Protein AF-A0A533TAU1-F1 (afdb_monomer)

Mean predicted aligned error: 13.3 Å

Solvent-accessible surface area (backbone atoms only — not comparable to full-atom values): 16001 Å² total; per-residue (Å²): 136,84,88,84,87,74,88,68,103,63,82,82,80,88,86,55,66,71,46,47,74,69,68,45,62,44,38,68,60,44,51,51,53,47,52,54,51,52,62,77,38,60,93,60,60,69,44,98,90,39,66,84,49,45,50,65,57,45,43,49,46,14,55,52,54,28,94,72,22,36,62,47,83,25,71,93,73,71,51,75,86,76,77,93,64,99,49,52,74,34,59,72,74,83,83,86,86,85,75,87,81,69,90,50,51,69,61,53,48,52,49,52,50,51,52,44,55,74,72,64,62,93,70,57,63,44,70,44,56,78,78,43,85,79,74,93,67,82,81,86,79,80,85,72,50,54,49,84,61,94,68,90,66,101,65,98,68,86,68,44,82,60,50,54,92,58,95,80,54,70,73,62,53,49,52,54,52,45,49,79,76,35,68,68,79,91,86,84,79,67,88,87,72,47,62,59,58,49,50,33,24,53,51,43,32,37,49,75,69,73,45,87,83,88,87,87,74,98,50,70,70,63,52,54,57,36,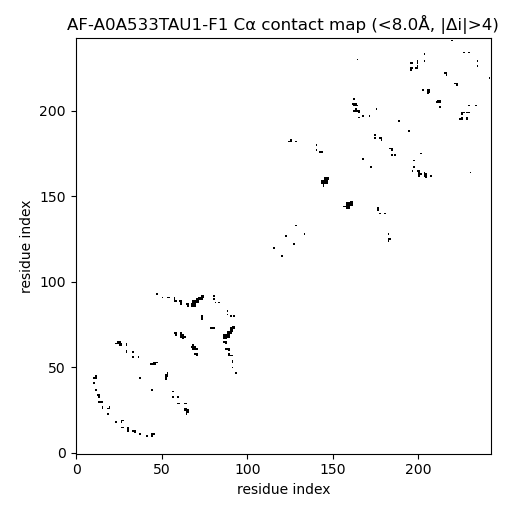57,71,64,40,56,73,83,56,50,77,78,57,83,84,86,83,128

Structure (mmCIF, N/CA/C/O backbone):
data_AF-A0A533TAU1-F1
#
_entry.id   AF-A0A533TAU1-F1
#
loop_
_atom_site.group_PDB
_atom_site.id
_atom_site.type_symbol
_atom_site.label_atom_id
_atom_site.label_alt_id
_atom_site.label_comp_id
_atom_site.label_asym_id
_atom_site.label_entity_id
_atom_site.label_seq_id
_atom_site.pdbx_PDB_ins_code
_atom_site.Cartn_x
_atom_site.Cartn_y
_atom_site.Cartn_z
_atom_site.occupancy
_atom_site.B_iso_or_equiv
_atom_site.auth_seq_id
_atom_site.auth_comp_id
_atom_site.auth_asym_id
_atom_site.auth_atom_id
_atom_site.pdbx_PDB_model_num
ATOM 1 N N . MET A 1 1 ? 3.635 21.457 -34.828 1.00 53.53 1 MET A N 1
ATOM 2 C CA . MET A 1 1 ? 4.006 21.441 -33.398 1.00 53.53 1 MET A CA 1
ATOM 3 C C . MET A 1 1 ? 4.779 20.151 -33.170 1.00 53.53 1 MET A C 1
ATOM 5 O O . MET A 1 1 ? 4.193 19.094 -33.343 1.00 53.53 1 MET A O 1
ATOM 9 N N . ALA A 1 2 ? 6.094 20.222 -32.954 1.00 71.75 2 ALA A N 1
ATOM 10 C CA . ALA A 1 2 ? 6.919 19.035 -32.727 1.00 71.75 2 ALA A CA 1
ATOM 11 C C . ALA A 1 2 ? 6.897 18.688 -31.231 1.00 71.75 2 ALA A C 1
ATOM 13 O O . ALA A 1 2 ? 7.053 19.578 -30.397 1.00 71.75 2 ALA A O 1
ATOM 14 N N . LEU A 1 3 ? 6.653 17.421 -30.902 1.00 72.69 3 LEU A N 1
ATOM 15 C CA . LEU A 1 3 ? 6.833 16.891 -29.552 1.00 72.69 3 LEU A CA 1
ATOM 16 C C . LEU A 1 3 ? 8.326 16.614 -29.353 1.00 72.69 3 LEU A C 1
ATOM 18 O O . LEU A 1 3 ? 8.893 15.806 -30.081 1.00 72.69 3 LEU A O 1
ATOM 22 N N . ASP A 1 4 ? 8.948 17.295 -28.391 1.00 77.31 4 ASP A N 1
ATOM 23 C CA . ASP A 1 4 ? 10.323 17.023 -27.963 1.00 77.31 4 ASP A CA 1
ATOM 24 C C . ASP A 1 4 ? 10.276 16.121 -26.720 1.00 77.31 4 ASP A C 1
ATOM 26 O O . ASP A 1 4 ? 9.578 16.423 -25.745 1.00 77.31 4 ASP A O 1
ATOM 30 N N . VAL A 1 5 ? 10.975 14.987 -26.771 1.00 75.44 5 VAL A N 1
ATOM 31 C CA . VAL A 1 5 ? 11.040 14.001 -25.687 1.00 75.44 5 VAL A CA 1
ATOM 32 C C . VAL A 1 5 ? 12.447 14.037 -25.120 1.00 75.44 5 VAL A C 1
ATOM 34 O O . VAL A 1 5 ? 13.410 13.719 -25.812 1.00 75.44 5 VAL A O 1
ATOM 37 N N . ARG A 1 6 ? 12.566 14.396 -23.840 1.00 73.06 6 ARG A N 1
ATOM 38 C CA . ARG A 1 6 ? 13.850 14.437 -23.136 1.00 73.06 6 ARG A CA 1
ATOM 39 C C . ARG A 1 6 ? 13.818 13.528 -21.911 1.00 73.06 6 ARG A C 1
ATOM 41 O O . ARG A 1 6 ? 12.834 13.576 -21.164 1.00 73.06 6 ARG A O 1
ATOM 48 N N . PRO A 1 7 ? 14.871 12.728 -21.673 1.00 70.25 7 PRO A N 1
ATOM 49 C CA . PRO A 1 7 ? 15.011 11.986 -20.430 1.00 70.25 7 PRO A CA 1
ATOM 50 C C . PRO A 1 7 ? 14.958 12.940 -19.235 1.00 70.25 7 PRO A C 1
ATOM 52 O O . PRO A 1 7 ? 15.501 14.046 -19.276 1.00 70.25 7 PRO A O 1
ATOM 55 N N . ARG A 1 8 ? 14.304 12.516 -18.153 1.00 72.81 8 ARG A N 1
ATOM 56 C CA . ARG A 1 8 ? 14.445 13.196 -16.860 1.00 72.81 8 ARG A CA 1
ATOM 57 C C . ARG A 1 8 ? 15.761 12.759 -16.219 1.00 72.81 8 ARG A C 1
ATOM 59 O O . ARG A 1 8 ? 16.205 11.643 -16.459 1.00 72.81 8 ARG A O 1
ATOM 66 N N . SER A 1 9 ? 16.340 13.606 -15.368 1.00 74.00 9 SER A N 1
ATOM 67 C CA . SER A 1 9 ? 17.495 13.269 -14.520 1.00 74.00 9 SER A CA 1
ATOM 68 C C . SER A 1 9 ? 17.082 12.318 -13.390 1.00 74.00 9 SER A C 1
ATOM 70 O O . SER A 1 9 ? 17.068 12.683 -12.219 1.00 74.00 9 SER A O 1
ATOM 72 N N . THR A 1 10 ? 16.634 11.124 -13.759 1.00 81.25 10 THR A N 1
ATOM 73 C CA . THR A 1 10 ? 16.224 10.047 -12.858 1.00 81.25 10 THR A CA 1
ATOM 74 C C . THR A 1 10 ? 16.926 8.773 -13.281 1.00 81.25 10 THR A C 1
ATOM 76 O O . THR A 1 10 ? 17.018 8.517 -14.481 1.00 81.25 10 THR A O 1
ATOM 79 N N . ASP A 1 11 ? 17.346 7.964 -12.314 1.00 83.31 11 ASP A N 1
ATOM 80 C CA . ASP A 1 11 ? 18.025 6.701 -12.596 1.00 83.31 11 ASP A CA 1
ATOM 81 C C . ASP A 1 11 ? 17.149 5.749 -13.417 1.00 83.31 11 ASP A C 1
ATOM 83 O O . ASP A 1 11 ? 15.918 5.724 -13.282 1.00 83.31 11 ASP A O 1
ATOM 87 N N . THR A 1 12 ? 17.804 4.944 -14.254 1.00 88.44 12 THR A N 1
ATOM 88 C CA . THR A 1 12 ? 17.144 3.866 -14.997 1.00 88.44 12 THR A CA 1
ATOM 89 C C . THR A 1 12 ? 16.587 2.847 -14.009 1.00 88.44 12 THR A C 1
ATOM 91 O O . THR A 1 12 ? 17.278 2.422 -13.084 1.00 88.44 12 THR A O 1
ATOM 94 N N . ARG A 1 13 ? 15.334 2.434 -14.212 1.00 89.25 13 ARG A N 1
ATOM 95 C CA . ARG A 1 13 ? 14.671 1.413 -13.397 1.00 89.25 13 ARG A CA 1
ATOM 96 C C . ARG A 1 13 ? 14.257 0.239 -14.265 1.00 89.25 13 ARG A C 1
ATOM 98 O O . ARG A 1 13 ? 13.916 0.417 -15.430 1.00 89.25 13 ARG A O 1
ATOM 105 N N . VAL A 1 14 ? 14.267 -0.940 -13.660 1.00 91.44 14 VAL A N 1
ATOM 106 C CA . VAL A 1 14 ? 13.715 -2.169 -14.224 1.00 91.44 14 VAL A CA 1
ATOM 107 C C . VAL A 1 14 ? 12.436 -2.508 -13.464 1.00 91.44 14 VAL A C 1
ATOM 109 O O . VAL A 1 14 ? 12.413 -2.419 -12.238 1.00 91.44 14 VAL A O 1
ATOM 112 N N . GLU A 1 15 ? 11.384 -2.864 -14.197 1.00 90.94 15 GLU A N 1
ATOM 113 C CA . GLU A 1 15 ? 10.065 -3.210 -13.662 1.00 90.94 15 GLU A CA 1
ATOM 114 C C . GLU A 1 15 ? 9.714 -4.625 -14.137 1.00 90.94 15 GLU A C 1
ATOM 116 O O . GLU A 1 15 ? 9.501 -4.842 -15.331 1.00 90.94 15 GLU A O 1
ATOM 121 N N . MET A 1 16 ? 9.693 -5.594 -13.215 1.00 90.38 16 MET A N 1
ATOM 122 C CA . MET A 1 16 ? 9.439 -7.018 -13.509 1.00 90.38 16 MET A CA 1
ATOM 123 C C . MET A 1 16 ? 8.225 -7.577 -12.749 1.00 90.38 16 MET A C 1
ATOM 125 O O . MET A 1 16 ? 7.906 -8.758 -12.888 1.00 90.38 16 MET A O 1
ATOM 129 N N . ASP A 1 17 ? 7.507 -6.729 -12.004 1.00 86.69 17 ASP A N 1
ATOM 130 C CA . ASP A 1 17 ? 6.380 -7.098 -11.136 1.00 86.69 17 ASP A CA 1
ATOM 131 C C . ASP A 1 17 ? 5.323 -7.954 -11.843 1.00 86.69 17 ASP A C 1
ATOM 133 O O . ASP A 1 17 ? 4.801 -8.906 -11.267 1.00 86.69 17 ASP A O 1
ATOM 137 N N . ALA A 1 18 ? 5.026 -7.655 -13.112 1.00 86.50 18 ALA A N 1
ATOM 138 C CA . ALA A 1 18 ? 4.064 -8.424 -13.897 1.00 86.50 18 ALA A CA 1
ATOM 139 C C . ALA A 1 18 ? 4.516 -9.879 -14.105 1.00 86.50 18 ALA A C 1
ATOM 141 O O . ALA A 1 18 ? 3.712 -10.801 -13.982 1.00 86.50 18 ALA A O 1
ATOM 142 N N . PHE A 1 19 ? 5.806 -10.101 -14.368 1.00 87.50 19 PHE A N 1
ATOM 143 C CA . PHE A 1 19 ? 6.357 -11.442 -14.555 1.00 87.50 19 PHE A CA 1
ATOM 144 C C . PHE A 1 19 ? 6.420 -12.210 -13.232 1.00 87.50 19 PHE A C 1
ATOM 146 O O . PHE A 1 19 ? 6.073 -13.393 -13.188 1.00 87.50 19 PHE A O 1
ATOM 153 N N . ALA A 1 20 ? 6.789 -11.526 -12.145 1.00 82.81 20 ALA A N 1
ATOM 154 C CA . ALA A 1 20 ? 6.776 -12.094 -10.800 1.00 82.81 20 ALA A CA 1
ATOM 155 C C . ALA A 1 20 ? 5.354 -12.496 -10.364 1.00 82.81 20 ALA A C 1
ATOM 157 O O . ALA A 1 20 ? 5.153 -13.595 -9.848 1.00 82.81 20 ALA A O 1
ATOM 158 N N . ALA A 1 21 ? 4.349 -11.659 -10.642 1.00 84.50 21 ALA A N 1
ATOM 159 C CA . ALA A 1 21 ? 2.943 -11.952 -10.354 1.00 84.50 21 ALA A CA 1
ATOM 160 C C . ALA A 1 21 ? 2.423 -13.176 -11.130 1.00 84.50 21 ALA A C 1
ATOM 162 O O . ALA A 1 21 ? 1.603 -13.935 -10.614 1.00 84.50 21 ALA A O 1
ATOM 163 N N . CYS A 1 22 ? 2.936 -13.409 -12.340 1.00 86.44 22 CYS A N 1
ATOM 164 C CA . CYS A 1 22 ? 2.655 -14.611 -13.125 1.00 86.44 22 CYS A CA 1
ATOM 165 C C . CYS A 1 22 ? 3.441 -15.854 -12.666 1.00 86.44 22 CYS A C 1
ATOM 167 O O . CYS A 1 22 ? 3.312 -16.904 -13.292 1.00 86.44 22 CYS A O 1
ATOM 169 N N . SER A 1 23 ? 4.226 -15.765 -11.583 1.00 84.75 23 SER A N 1
ATOM 170 C CA . SER A 1 23 ? 5.061 -16.856 -11.057 1.00 84.75 23 SER A CA 1
ATOM 171 C C . SER A 1 23 ? 6.039 -17.426 -12.090 1.00 84.75 23 SER A C 1
ATOM 173 O O . SER A 1 23 ? 6.296 -18.631 -12.113 1.00 84.75 23 SER A O 1
ATOM 175 N N . LEU A 1 24 ? 6.581 -16.567 -12.961 1.00 84.12 24 LEU A N 1
ATOM 176 C CA . LEU A 1 24 ? 7.561 -16.994 -13.955 1.00 84.12 24 LEU A CA 1
ATOM 177 C C . LEU A 1 24 ? 8.886 -17.388 -13.281 1.00 84.12 24 LEU A C 1
ATOM 179 O O . LEU A 1 24 ? 9.452 -16.582 -12.532 1.00 84.12 24 LEU A O 1
ATOM 183 N N . PRO A 1 25 ? 9.408 -18.600 -13.549 1.00 81.88 25 PRO A N 1
ATOM 184 C CA . PRO A 1 25 ? 10.707 -19.024 -13.042 1.00 81.88 25 PRO A CA 1
ATOM 185 C C . PRO A 1 25 ? 11.817 -18.044 -13.441 1.00 81.88 25 PRO A C 1
ATOM 187 O O . PRO A 1 25 ? 11.848 -17.545 -14.561 1.00 81.88 25 PRO A O 1
ATOM 190 N N . GLY A 1 26 ? 12.725 -17.748 -12.510 1.00 84.44 26 GLY A N 1
ATOM 191 C CA . GLY A 1 26 ? 13.875 -16.874 -12.760 1.00 84.44 26 GLY A CA 1
ATOM 192 C C . GLY A 1 26 ? 13.573 -15.371 -12.789 1.00 84.44 26 GLY A C 1
ATOM 193 O O . GLY A 1 26 ? 14.516 -14.589 -12.735 1.00 84.44 26 GLY A O 1
ATOM 194 N N . ALA A 1 27 ? 12.306 -14.931 -12.792 1.00 88.38 27 ALA A N 1
ATOM 195 C CA . ALA A 1 27 ? 11.958 -13.506 -12.894 1.00 88.38 27 ALA A CA 1
ATOM 196 C C . ALA A 1 27 ? 12.612 -12.639 -11.797 1.00 88.38 27 ALA A C 1
ATOM 198 O O . ALA A 1 27 ? 13.208 -11.608 -12.104 1.00 88.38 27 ALA A O 1
ATOM 199 N N . THR A 1 28 ? 12.570 -13.085 -10.537 1.00 87.50 28 THR A N 1
ATOM 200 C CA . THR A 1 28 ? 13.164 -12.366 -9.395 1.00 87.50 28 THR A CA 1
ATOM 201 C C . THR A 1 28 ? 14.693 -12.322 -9.457 1.00 87.50 28 THR A C 1
ATOM 203 O O . THR A 1 28 ? 15.307 -11.300 -9.147 1.00 87.50 28 THR A O 1
ATOM 206 N N . ASP A 1 29 ? 15.330 -13.423 -9.862 1.00 90.00 29 ASP A N 1
ATOM 207 C CA . ASP A 1 29 ? 16.790 -13.497 -9.972 1.00 90.00 29 ASP A CA 1
ATOM 208 C C . ASP A 1 29 ? 17.302 -12.639 -11.134 1.00 90.00 29 ASP A C 1
ATOM 210 O O . ASP A 1 29 ? 18.301 -11.931 -10.986 1.00 90.00 29 ASP A O 1
ATOM 214 N N . VAL A 1 30 ? 16.575 -12.641 -12.255 1.00 93.44 30 VAL A N 1
ATOM 215 C CA . VAL A 1 30 ? 16.820 -11.764 -13.405 1.00 93.44 30 VAL A CA 1
ATOM 216 C C . VAL A 1 30 ? 16.678 -10.308 -13.010 1.00 93.44 30 VAL A C 1
ATOM 218 O O . VAL A 1 30 ? 17.571 -9.513 -13.289 1.00 93.44 30 VAL A O 1
ATOM 221 N N . GLU A 1 31 ? 15.602 -9.946 -12.317 1.00 94.06 31 GLU A N 1
ATOM 222 C CA . GLU A 1 31 ? 15.398 -8.579 -11.850 1.00 94.06 31 GLU A CA 1
ATOM 223 C C . GLU A 1 31 ? 16.561 -8.104 -10.965 1.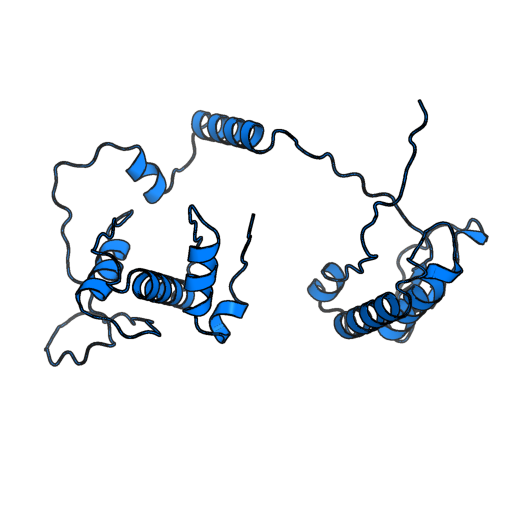00 94.06 31 GLU A C 1
ATOM 225 O O . GLU A 1 31 ? 17.081 -7.002 -11.166 1.00 94.06 31 GLU A O 1
ATOM 230 N N . ARG A 1 32 ? 17.022 -8.945 -10.026 1.00 92.50 32 ARG A N 1
ATOM 231 C CA . ARG A 1 32 ? 18.194 -8.647 -9.189 1.00 92.50 32 ARG A CA 1
ATOM 232 C C . ARG A 1 32 ? 19.451 -8.445 -10.036 1.00 92.50 32 ARG A C 1
ATOM 234 O O . ARG A 1 32 ? 20.144 -7.446 -9.856 1.00 92.50 32 ARG A O 1
ATOM 241 N N . ALA A 1 33 ? 19.723 -9.347 -10.976 1.00 93.81 33 ALA A N 1
ATOM 242 C CA . ALA A 1 33 ? 20.897 -9.262 -11.840 1.00 93.81 33 ALA A CA 1
ATOM 243 C C . ALA A 1 33 ? 20.880 -8.005 -12.732 1.00 93.81 33 ALA A C 1
ATOM 245 O O . ALA A 1 33 ? 21.906 -7.340 -12.884 1.00 93.81 33 ALA A O 1
ATOM 246 N N . ILE A 1 34 ? 19.713 -7.627 -13.266 1.00 94.31 34 ILE A N 1
ATOM 247 C CA . ILE A 1 34 ? 19.550 -6.391 -14.043 1.00 94.31 34 ILE A CA 1
ATOM 248 C C . ILE A 1 34 ? 19.783 -5.166 -13.153 1.00 94.31 34 ILE A C 1
ATOM 250 O O . ILE A 1 34 ? 20.505 -4.254 -13.556 1.00 94.31 34 ILE A O 1
ATOM 254 N N . LYS A 1 35 ? 19.234 -5.140 -11.931 1.00 93.69 35 LYS A N 1
ATOM 255 C CA . LYS A 1 35 ? 19.467 -4.044 -10.972 1.00 93.69 35 LYS A CA 1
ATOM 256 C C . LYS A 1 35 ? 20.954 -3.867 -10.659 1.00 93.69 35 LYS A C 1
ATOM 258 O O . LYS A 1 35 ? 21.446 -2.741 -10.687 1.00 93.69 35 LYS A O 1
ATOM 263 N N . GLU A 1 36 ? 21.676 -4.958 -10.412 1.00 93.12 36 GLU A N 1
ATOM 264 C CA . GLU A 1 36 ? 23.126 -4.920 -10.181 1.00 93.12 36 GLU A CA 1
ATOM 265 C C . GLU A 1 36 ? 23.898 -4.416 -11.408 1.00 93.12 36 GLU A C 1
ATOM 267 O O . GLU A 1 36 ? 24.836 -3.629 -11.267 1.00 93.12 36 GLU A O 1
ATOM 272 N N . HIS A 1 37 ? 23.503 -4.837 -12.613 1.00 91.31 37 HIS A N 1
ATOM 273 C CA . HIS A 1 37 ? 24.104 -4.363 -13.859 1.00 91.31 37 HIS A CA 1
ATOM 274 C C . HIS A 1 37 ? 23.893 -2.850 -14.040 1.00 91.31 37 HIS A C 1
ATOM 276 O O . HIS A 1 37 ? 24.853 -2.116 -14.270 1.00 91.31 37 HIS A O 1
ATOM 282 N N . LEU A 1 38 ? 22.666 -2.361 -13.842 1.00 91.44 38 LEU A N 1
ATOM 283 C CA . LEU A 1 38 ? 22.341 -0.934 -13.927 1.00 91.44 38 LEU A CA 1
ATOM 284 C C . LEU A 1 38 ? 23.116 -0.092 -12.902 1.00 91.44 38 LEU A C 1
ATOM 286 O O . LEU A 1 38 ? 23.576 0.998 -13.231 1.00 91.44 38 LEU A O 1
ATOM 290 N N . GLN A 1 39 ? 23.309 -0.598 -11.680 1.00 90.62 39 GLN A N 1
ATOM 291 C CA . GLN A 1 39 ? 24.112 0.088 -10.660 1.00 90.62 39 GLN A CA 1
ATOM 292 C C . GLN A 1 39 ? 25.594 0.171 -11.043 1.00 90.62 39 GLN A C 1
ATOM 294 O O . GLN A 1 39 ? 26.216 1.221 -10.877 1.00 90.62 39 GLN A O 1
ATOM 299 N N . LYS A 1 40 ? 26.167 -0.912 -11.585 1.00 90.00 40 LYS A N 1
ATOM 300 C CA . LYS A 1 40 ? 27.564 -0.922 -12.054 1.00 90.00 40 LYS A CA 1
ATOM 301 C C . LYS A 1 40 ? 27.794 0.069 -13.197 1.00 90.00 40 LYS A C 1
ATOM 303 O O . LYS A 1 40 ? 28.853 0.687 -13.249 1.00 90.00 40 LYS A O 1
ATOM 308 N N . HIS A 1 41 ? 26.800 0.259 -14.062 1.00 87.50 41 HIS A N 1
ATOM 309 C CA . HIS A 1 41 ? 26.874 1.122 -15.243 1.00 87.50 41 HIS A CA 1
ATOM 310 C C . HIS A 1 41 ? 26.159 2.476 -15.073 1.00 87.50 41 HIS A C 1
ATOM 312 O O . HIS A 1 41 ? 25.725 3.070 -16.053 1.00 87.50 41 HIS A O 1
ATOM 318 N N . HIS A 1 42 ? 26.066 3.004 -13.847 1.00 84.88 42 HIS A N 1
ATOM 319 C CA . HIS A 1 42 ? 25.330 4.245 -13.555 1.00 84.88 42 HIS A CA 1
ATOM 320 C C . HIS A 1 42 ? 25.769 5.483 -14.370 1.00 84.88 42 HIS A C 1
ATOM 322 O O . HIS A 1 42 ? 24.943 6.355 -14.632 1.00 84.88 42 HIS A O 1
ATOM 328 N N . GLU A 1 43 ? 27.037 5.563 -14.794 1.00 85.12 43 GLU A N 1
ATOM 329 C CA . GLU A 1 43 ? 27.555 6.666 -15.624 1.00 85.12 43 GLU A CA 1
ATOM 330 C C . GLU A 1 43 ? 27.035 6.625 -17.073 1.00 85.12 43 GLU A C 1
ATOM 332 O O . GLU A 1 43 ? 26.991 7.660 -17.735 1.00 85.12 43 GLU A O 1
ATOM 337 N N . ASN A 1 44 ? 26.590 5.454 -17.545 1.00 85.06 44 ASN A N 1
ATOM 338 C CA . ASN A 1 44 ? 26.058 5.226 -18.889 1.00 85.06 44 ASN A CA 1
ATOM 339 C C . ASN A 1 44 ? 24.635 4.644 -18.793 1.00 85.06 44 ASN A C 1
ATOM 341 O O . ASN A 1 44 ? 24.455 3.428 -18.898 1.00 85.06 44 ASN A O 1
ATOM 345 N N . PRO A 1 45 ? 23.611 5.488 -18.563 1.00 86.12 45 PRO A N 1
ATOM 346 C CA . PRO A 1 45 ? 22.239 5.024 -18.401 1.00 86.12 45 PRO A CA 1
ATOM 347 C C . PRO A 1 45 ? 21.685 4.413 -19.692 1.00 86.12 45 PRO A C 1
ATOM 349 O O . PRO A 1 45 ? 22.085 4.772 -20.801 1.00 86.12 45 PRO A O 1
ATOM 352 N N . VAL A 1 46 ? 20.691 3.537 -19.537 1.00 89.50 46 VAL A N 1
ATOM 353 C CA . VAL A 1 46 ? 19.990 2.929 -20.671 1.00 89.50 46 VAL A CA 1
ATOM 354 C C . VAL A 1 46 ? 19.307 4.009 -21.503 1.00 89.50 46 VAL A C 1
ATOM 356 O O . VAL A 1 46 ? 18.562 4.844 -20.982 1.00 89.50 46 VAL A O 1
ATOM 359 N N . THR A 1 47 ? 19.515 3.960 -22.816 1.00 87.06 47 THR A N 1
ATOM 360 C CA . THR A 1 47 ? 18.892 4.874 -23.772 1.00 87.06 47 THR A CA 1
ATOM 361 C C . THR A 1 47 ? 18.424 4.119 -25.015 1.00 87.06 47 THR A C 1
ATOM 363 O O . THR A 1 47 ? 19.172 3.312 -25.563 1.00 87.06 47 THR A O 1
ATOM 366 N N . PRO A 1 48 ? 17.210 4.392 -25.528 1.00 87.06 48 PRO A N 1
ATOM 367 C CA . PRO A 1 48 ? 16.717 3.747 -26.747 1.00 87.06 48 PRO A CA 1
ATOM 368 C C . PRO A 1 48 ? 17.546 4.099 -27.992 1.00 87.06 48 PRO A C 1
ATOM 370 O O . PRO A 1 48 ? 17.418 3.441 -29.021 1.00 87.06 48 PRO A O 1
ATOM 373 N N . PHE A 1 49 ? 18.382 5.138 -27.910 1.00 86.25 49 PHE A N 1
ATOM 374 C CA . PHE A 1 49 ? 19.206 5.626 -29.016 1.00 86.25 49 PHE A CA 1
ATOM 375 C C . PHE A 1 49 ? 20.585 4.958 -29.103 1.00 86.25 49 PHE A C 1
ATOM 377 O O . PHE A 1 49 ? 21.309 5.211 -30.061 1.00 86.25 49 PHE A O 1
ATOM 384 N N . ASP A 1 50 ? 20.949 4.119 -28.130 1.00 89.06 50 ASP A N 1
ATOM 385 C CA . ASP A 1 50 ? 22.213 3.382 -28.119 1.00 89.06 50 ASP A CA 1
ATOM 386 C C . ASP A 1 50 ? 21.966 1.921 -27.741 1.00 89.06 50 ASP A C 1
ATOM 388 O O . ASP A 1 50 ? 21.706 1.597 -26.580 1.00 89.06 50 ASP A O 1
ATOM 392 N N . ALA A 1 51 ? 22.077 1.030 -28.727 1.00 91.06 51 ALA A N 1
ATOM 393 C CA . ALA A 1 51 ? 21.866 -0.401 -28.539 1.00 91.06 51 ALA A CA 1
ATOM 394 C C . ALA A 1 51 ? 22.838 -1.031 -27.538 1.00 91.06 51 ALA A C 1
ATOM 396 O O . ALA A 1 51 ? 22.471 -1.974 -26.826 1.00 91.06 51 ALA A O 1
ATOM 397 N N . SER A 1 52 ? 24.057 -0.496 -27.432 1.00 91.12 52 SER A N 1
ATOM 398 C CA . SER A 1 52 ? 25.047 -1.012 -26.487 1.00 91.12 52 SER A CA 1
ATOM 399 C C . SER A 1 52 ? 24.627 -0.792 -25.030 1.00 91.12 52 SER A C 1
ATOM 401 O O . SER A 1 52 ? 25.015 -1.571 -24.165 1.00 91.12 52 SER A O 1
ATOM 403 N N . SER A 1 53 ? 23.753 0.188 -24.771 1.00 90.75 53 SER A N 1
ATOM 404 C CA . SER A 1 53 ? 23.282 0.509 -23.422 1.00 90.75 53 SER A CA 1
ATOM 405 C C . SER A 1 53 ? 22.304 -0.519 -22.836 1.00 90.75 53 SER A C 1
ATOM 407 O O . SER A 1 53 ? 22.181 -0.604 -21.617 1.00 90.75 53 SER A O 1
ATOM 409 N N . TYR A 1 54 ? 21.609 -1.312 -23.666 1.00 92.06 54 TYR A N 1
ATOM 410 C CA . TYR A 1 54 ? 20.576 -2.258 -23.206 1.00 92.06 54 TYR A CA 1
ATOM 411 C C . TYR A 1 54 ? 20.738 -3.700 -23.700 1.00 92.06 54 TYR A C 1
ATOM 413 O O . TYR A 1 54 ? 20.089 -4.596 -23.159 1.00 92.06 54 TYR A O 1
ATOM 421 N N . THR A 1 55 ? 21.577 -3.962 -24.706 1.00 94.38 55 THR A N 1
ATOM 422 C CA . THR A 1 55 ? 21.674 -5.294 -25.335 1.00 94.38 55 THR A CA 1
ATOM 423 C C . THR A 1 55 ? 21.997 -6.404 -24.332 1.00 94.38 55 THR A C 1
ATOM 425 O O . THR A 1 55 ? 21.366 -7.463 -24.359 1.00 94.38 55 THR A O 1
ATOM 428 N N . ASP A 1 56 ? 22.947 -6.174 -23.425 1.00 93.75 56 ASP A N 1
ATOM 429 C CA . ASP A 1 56 ? 23.362 -7.189 -22.450 1.00 93.75 56 ASP A CA 1
ATOM 430 C C . ASP A 1 56 ? 22.261 -7.487 -21.428 1.00 93.75 56 ASP A C 1
ATOM 432 O O . ASP A 1 56 ? 22.041 -8.645 -21.073 1.00 93.75 56 ASP A O 1
ATOM 436 N N . ILE A 1 57 ? 21.499 -6.463 -21.031 1.00 94.69 57 ILE A N 1
ATOM 437 C CA . ILE A 1 57 ? 20.340 -6.591 -20.139 1.00 94.69 57 ILE A CA 1
ATOM 438 C C . ILE A 1 57 ? 19.254 -7.455 -20.794 1.00 94.69 57 ILE A C 1
ATOM 440 O O . ILE A 1 57 ? 18.726 -8.373 -20.164 1.00 94.69 57 ILE A O 1
ATOM 444 N N . LEU A 1 58 ? 18.944 -7.204 -22.070 1.00 95.00 58 LEU A N 1
ATOM 445 C CA . LEU A 1 58 ? 17.922 -7.957 -22.804 1.00 95.00 58 LEU A CA 1
ATOM 446 C C . LEU A 1 58 ? 18.338 -9.416 -23.051 1.00 95.00 58 LEU A C 1
ATOM 448 O O . LEU A 1 58 ? 17.516 -10.324 -22.913 1.00 95.00 58 LEU A O 1
ATOM 452 N N . LYS A 1 59 ? 19.617 -9.669 -23.357 1.00 95.12 59 LYS A N 1
ATOM 453 C CA . LYS A 1 59 ? 20.169 -11.032 -23.483 1.00 95.12 59 LYS A CA 1
ATOM 454 C C . LYS A 1 59 ? 20.172 -11.787 -22.155 1.00 95.12 59 LYS A C 1
ATOM 456 O O . LYS A 1 59 ? 19.891 -12.990 -22.129 1.00 95.12 59 LYS A O 1
ATOM 461 N N . LEU A 1 60 ? 20.475 -11.094 -21.058 1.00 93.88 60 LEU A N 1
ATOM 462 C CA . LEU A 1 60 ? 20.406 -11.661 -19.716 1.00 93.88 60 LEU A CA 1
ATOM 463 C C . LEU A 1 60 ? 18.970 -1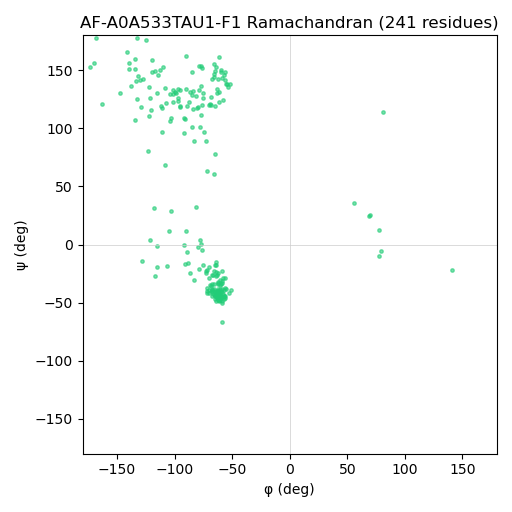2.080 -19.397 1.00 93.88 60 LEU A C 1
ATOM 465 O O . LEU A 1 60 ? 18.762 -13.219 -18.983 1.00 93.88 60 LEU A O 1
ATOM 469 N N . ALA A 1 61 ? 17.986 -11.217 -19.663 1.00 93.62 61 ALA A N 1
ATOM 470 C CA . ALA A 1 61 ? 16.577 -11.551 -19.472 1.00 93.62 61 ALA A CA 1
ATOM 471 C C . ALA A 1 61 ? 16.162 -12.773 -20.308 1.00 93.62 61 ALA A C 1
ATOM 473 O O . ALA A 1 61 ? 15.608 -13.725 -19.763 1.00 93.62 61 ALA A O 1
ATOM 474 N N . ALA A 1 62 ? 16.505 -12.796 -21.601 1.00 93.62 62 ALA A N 1
ATOM 475 C CA . ALA A 1 62 ? 16.152 -13.900 -22.493 1.00 93.62 62 ALA A CA 1
ATOM 476 C C . ALA A 1 62 ? 16.674 -15.258 -22.001 1.00 93.62 62 ALA A C 1
ATOM 478 O O . ALA A 1 62 ? 15.919 -16.221 -21.964 1.00 93.62 62 ALA A O 1
ATOM 479 N N . SER A 1 63 ? 17.946 -15.324 -21.599 1.00 91.56 63 SER A N 1
ATOM 480 C CA . SER A 1 63 ? 18.610 -16.587 -21.238 1.00 91.56 63 SER A CA 1
ATOM 481 C C . SER A 1 63 ? 18.265 -17.115 -19.843 1.00 91.56 63 SER A C 1
ATOM 483 O O . SER A 1 63 ? 18.448 -18.300 -19.580 1.00 91.56 63 SER A O 1
ATOM 485 N N . ASN A 1 64 ? 17.791 -16.254 -18.941 1.00 91.12 64 ASN A N 1
ATOM 486 C CA . ASN A 1 64 ? 17.528 -16.624 -17.547 1.00 91.12 64 ASN A CA 1
ATOM 487 C C . ASN A 1 64 ? 16.033 -16.757 -17.221 1.00 91.12 64 ASN A C 1
ATOM 489 O O . ASN A 1 64 ? 15.692 -17.379 -16.217 1.00 91.12 64 ASN A O 1
ATOM 493 N N . MET A 1 65 ? 15.142 -16.186 -18.038 1.00 89.94 65 MET A N 1
ATOM 494 C CA . MET A 1 65 ? 13.690 -16.350 -17.871 1.00 89.94 65 MET A CA 1
ATOM 495 C C . MET A 1 65 ? 13.147 -17.602 -18.571 1.00 89.94 65 MET A C 1
ATOM 497 O O . MET A 1 65 ? 12.103 -18.117 -18.179 1.00 89.94 65 MET A O 1
ATOM 501 N N . ASP A 1 66 ? 13.836 -18.092 -19.602 1.00 90.38 66 ASP A N 1
ATOM 502 C CA . ASP A 1 66 ? 13.486 -19.312 -20.326 1.00 90.38 66 ASP A CA 1
ATOM 503 C C . ASP A 1 66 ? 14.764 -20.001 -20.819 1.00 90.38 66 ASP A C 1
ATOM 505 O O . ASP A 1 66 ? 15.614 -19.384 -21.459 1.00 90.38 66 ASP A O 1
ATOM 509 N N . SER A 1 67 ? 14.882 -21.304 -20.562 1.00 89.19 67 SER A N 1
ATOM 510 C CA . SER A 1 67 ? 15.990 -22.139 -21.045 1.00 89.19 67 SER A CA 1
ATOM 511 C C . SER A 1 67 ? 16.143 -22.156 -22.570 1.00 89.19 67 SER A C 1
ATOM 513 O O . SER A 1 67 ? 17.256 -22.324 -23.065 1.00 89.19 67 SER A O 1
ATOM 515 N N . ASN A 1 68 ? 15.044 -21.968 -23.309 1.00 91.94 68 ASN A N 1
ATOM 516 C CA . ASN A 1 68 ? 15.036 -21.866 -24.770 1.00 91.94 68 ASN A CA 1
ATOM 517 C C . ASN A 1 68 ? 14.839 -20.417 -25.246 1.00 91.94 68 ASN A C 1
ATOM 519 O O . ASN A 1 68 ? 14.576 -20.180 -26.429 1.00 91.94 68 ASN A O 1
ATOM 523 N N . GLY A 1 69 ? 14.937 -19.449 -24.331 1.00 92.12 69 GLY A N 1
ATOM 524 C CA . GLY A 1 69 ? 14.722 -18.045 -24.624 1.00 92.12 69 GLY A CA 1
ATOM 525 C C . GLY A 1 69 ? 15.784 -17.487 -25.566 1.00 92.12 69 GLY A C 1
ATOM 526 O O . GLY A 1 69 ? 16.962 -17.846 -25.512 1.00 92.12 69 GLY A O 1
ATOM 527 N N . SER A 1 70 ? 15.372 -16.580 -26.450 1.00 94.06 70 SER A N 1
ATOM 528 C CA . SER A 1 70 ? 16.265 -15.966 -27.433 1.00 94.06 70 SER A CA 1
ATOM 529 C C . SER A 1 70 ? 16.121 -14.451 -27.469 1.00 94.06 70 SER A C 1
ATOM 531 O O . SER A 1 70 ? 15.035 -13.898 -27.299 1.00 94.06 70 SER A O 1
ATOM 533 N N . TYR A 1 71 ? 17.240 -13.770 -27.700 1.00 95.19 71 TYR A N 1
ATOM 534 C CA . TYR A 1 71 ? 17.261 -12.340 -27.975 1.00 95.19 71 TYR A CA 1
ATOM 535 C C . TYR A 1 71 ? 17.270 -12.101 -29.486 1.00 95.19 71 TYR A C 1
ATOM 537 O O . TYR A 1 71 ? 18.069 -12.712 -30.205 1.00 95.19 71 TYR A O 1
ATOM 545 N N . ARG A 1 72 ? 16.411 -11.200 -29.967 1.00 93.81 72 ARG A N 1
ATOM 546 C CA . ARG A 1 72 ? 16.319 -10.820 -31.379 1.00 93.81 72 ARG A CA 1
ATOM 547 C C . ARG A 1 72 ? 16.359 -9.305 -31.531 1.00 93.81 72 ARG A C 1
ATOM 549 O O . ARG A 1 72 ? 15.465 -8.603 -31.081 1.00 93.81 72 ARG A O 1
ATOM 556 N N . GLU A 1 73 ? 17.380 -8.831 -32.225 1.00 93.06 73 GLU A N 1
ATOM 557 C CA . GLU A 1 73 ? 17.519 -7.429 -32.606 1.00 93.06 73 GLU A CA 1
ATOM 558 C C . GLU A 1 73 ? 16.664 -7.151 -33.849 1.00 93.06 73 GLU A C 1
ATOM 560 O O . GLU A 1 73 ? 16.883 -7.768 -34.897 1.00 93.06 73 GLU A O 1
ATOM 565 N N . ILE A 1 74 ? 15.671 -6.272 -33.719 1.00 94.12 74 ILE A N 1
ATOM 566 C CA . ILE A 1 74 ? 14.699 -5.950 -34.769 1.00 94.12 74 ILE A CA 1
ATOM 567 C C . ILE A 1 74 ? 14.771 -4.488 -35.211 1.00 94.12 74 ILE A C 1
ATOM 569 O O . ILE A 1 74 ? 14.463 -4.206 -36.370 1.00 94.12 74 ILE A O 1
ATOM 573 N N . LEU A 1 75 ? 15.215 -3.559 -34.354 1.00 89.56 75 LEU A N 1
ATOM 574 C CA . LEU A 1 75 ? 15.234 -2.132 -34.704 1.00 89.56 75 LEU A CA 1
ATOM 575 C C . LEU A 1 75 ? 16.239 -1.820 -35.811 1.00 89.56 75 LEU A C 1
ATOM 577 O O . LEU A 1 75 ? 15.906 -1.106 -36.755 1.00 89.56 75 LEU A O 1
ATOM 581 N N . SER A 1 76 ? 17.450 -2.375 -35.727 1.00 86.19 76 SER A N 1
ATOM 582 C CA . SER A 1 76 ? 18.489 -2.171 -36.747 1.00 86.19 76 SER A CA 1
ATOM 583 C C . SER A 1 76 ? 18.142 -2.824 -38.088 1.00 86.19 76 SER A C 1
ATOM 585 O O . SER A 1 76 ? 18.584 -2.357 -39.138 1.00 86.19 76 SER A O 1
ATOM 587 N N . ARG A 1 77 ? 17.326 -3.883 -38.061 1.00 86.88 77 ARG A N 1
ATOM 588 C CA . ARG A 1 77 ? 16.892 -4.645 -39.243 1.00 86.88 77 ARG A CA 1
ATOM 589 C C . ARG A 1 77 ? 15.592 -4.129 -39.856 1.00 86.88 77 ARG A C 1
ATOM 591 O O . ARG A 1 77 ? 15.303 -4.448 -41.004 1.00 86.88 77 ARG A O 1
ATOM 598 N N . GLY A 1 78 ? 14.827 -3.327 -39.113 1.00 87.19 78 GLY A N 1
ATOM 599 C CA . GLY A 1 78 ? 13.4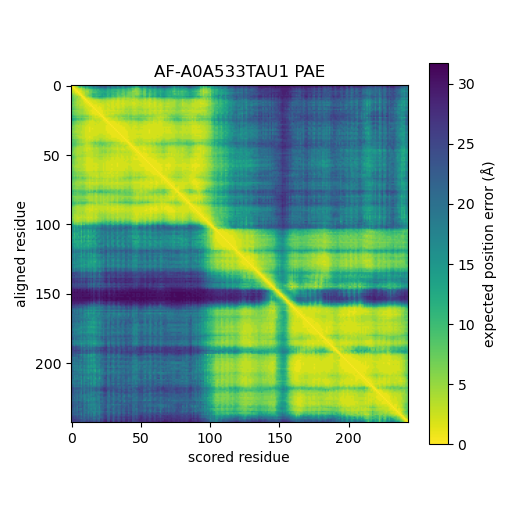78 -2.920 -39.503 1.00 87.19 78 GLY A CA 1
ATOM 600 C C . GLY A 1 78 ? 12.471 -4.074 -39.476 1.00 87.19 78 GLY A C 1
ATOM 601 O O . GLY A 1 78 ? 11.468 -4.023 -40.188 1.00 87.19 78 GLY A O 1
ATOM 602 N N . ASP A 1 79 ? 12.741 -5.113 -38.682 1.00 91.62 79 ASP A N 1
ATOM 603 C CA . ASP A 1 79 ? 11.866 -6.275 -38.545 1.00 91.62 79 ASP A CA 1
ATOM 604 C C . ASP A 1 79 ? 10.660 -5.945 -37.645 1.00 91.62 79 ASP A C 1
ATOM 606 O O . ASP A 1 79 ? 10.718 -5.090 -36.759 1.00 91.62 79 ASP A O 1
ATOM 610 N N . LEU A 1 80 ? 9.545 -6.648 -37.851 1.00 91.44 80 LEU A N 1
ATOM 611 C CA . LEU A 1 80 ? 8.374 -6.539 -36.979 1.00 91.44 80 LEU A CA 1
ATOM 612 C C . LEU A 1 80 ? 8.599 -7.288 -35.659 1.00 91.44 80 LEU A C 1
ATOM 614 O O . LEU A 1 80 ? 9.300 -8.303 -35.614 1.00 91.44 80 LEU A O 1
ATOM 618 N N . VAL A 1 81 ? 7.934 -6.828 -34.593 1.00 92.50 81 VAL A N 1
ATOM 619 C CA . VAL A 1 81 ? 7.872 -7.572 -33.327 1.00 92.50 81 VAL A CA 1
ATOM 620 C C . VAL A 1 81 ? 7.253 -8.950 -33.609 1.00 92.50 81 VAL A C 1
ATOM 622 O O . VAL A 1 81 ? 6.156 -9.011 -34.175 1.00 92.50 81 VAL A O 1
ATOM 625 N N . PRO A 1 82 ? 7.937 -10.055 -33.264 1.00 93.00 82 PRO A N 1
ATOM 626 C CA . PRO A 1 82 ? 7.448 -11.395 -33.553 1.00 93.00 82 PRO A CA 1
ATOM 627 C C . PRO A 1 82 ? 6.158 -11.693 -32.785 1.00 93.00 82 PRO A C 1
ATOM 629 O O . PRO A 1 82 ? 5.949 -11.208 -31.672 1.00 93.00 82 PRO A O 1
ATOM 632 N N . ALA A 1 83 ? 5.296 -12.521 -33.378 1.00 92.81 83 ALA A N 1
ATOM 633 C CA . ALA A 1 83 ? 4.138 -13.057 -32.673 1.00 92.81 83 ALA A CA 1
ATOM 634 C C . ALA A 1 83 ? 4.590 -13.962 -31.506 1.00 92.81 83 ALA A C 1
ATOM 636 O O . ALA A 1 83 ? 5.673 -14.549 -31.590 1.00 92.81 83 ALA A O 1
ATOM 637 N N . PRO A 1 84 ? 3.779 -14.096 -30.440 1.00 91.12 84 PRO A N 1
ATOM 638 C CA . PRO A 1 84 ? 4.066 -15.027 -29.353 1.00 91.12 84 PRO A CA 1
ATOM 639 C C . PRO A 1 84 ? 4.274 -16.455 -29.873 1.00 91.12 84 PRO A C 1
ATOM 641 O O . PRO A 1 84 ? 3.519 -16.918 -30.727 1.00 91.12 84 PRO A O 1
ATOM 644 N N . ASP A 1 85 ? 5.275 -17.141 -29.328 1.00 88.94 85 ASP A N 1
ATOM 645 C CA . ASP A 1 85 ? 5.643 -18.518 -29.670 1.00 88.94 85 ASP A CA 1
ATOM 646 C C . ASP A 1 85 ? 5.848 -19.339 -28.380 1.00 88.94 85 ASP A C 1
ATOM 648 O O . ASP A 1 85 ? 5.717 -18.811 -27.273 1.00 88.94 85 ASP A O 1
ATOM 652 N N . ALA A 1 86 ? 6.149 -20.633 -28.505 1.00 90.38 86 ALA A N 1
ATOM 653 C CA . ALA A 1 86 ? 6.355 -21.546 -27.381 1.00 90.38 86 ALA A CA 1
ATOM 654 C C . ALA A 1 86 ? 7.554 -21.173 -26.490 1.00 90.38 86 ALA A C 1
ATOM 656 O O . ALA A 1 86 ? 7.551 -21.515 -25.310 1.00 90.38 86 ALA A O 1
ATOM 657 N N . ASN A 1 87 ? 8.554 -20.481 -27.047 1.00 92.31 87 ASN A N 1
ATOM 658 C CA . ASN A 1 87 ? 9.748 -20.032 -26.331 1.00 92.31 87 ASN A CA 1
ATOM 659 C C . ASN A 1 87 ? 9.769 -18.503 -26.225 1.00 92.31 87 ASN A C 1
ATOM 661 O O . ASN A 1 87 ? 9.292 -17.796 -27.120 1.00 92.31 87 ASN A O 1
ATOM 665 N N . LEU A 1 88 ? 10.380 -17.987 -25.161 1.00 91.94 88 LEU A N 1
ATOM 666 C CA . LEU A 1 88 ? 10.532 -16.552 -24.941 1.00 91.94 88 LEU A CA 1
ATOM 667 C C . LEU A 1 88 ? 11.384 -15.904 -26.043 1.00 91.94 88 LEU A C 1
ATOM 669 O O . LEU A 1 88 ? 12.507 -16.326 -26.327 1.00 91.94 88 LEU A O 1
ATOM 673 N N . ILE A 1 89 ? 10.883 -14.811 -26.617 1.00 94.25 89 ILE A N 1
ATOM 674 C CA . ILE A 1 89 ? 11.650 -13.955 -27.522 1.00 94.25 89 ILE A CA 1
ATOM 675 C C . ILE A 1 89 ? 11.700 -12.552 -26.924 1.00 94.25 89 ILE A C 1
ATOM 677 O O . ILE A 1 89 ? 10.671 -11.892 -26.787 1.00 94.25 89 ILE A O 1
ATOM 681 N N . VAL A 1 90 ? 12.901 -12.094 -26.579 1.00 94.50 90 VAL A N 1
ATOM 682 C CA . VAL A 1 90 ? 13.148 -10.726 -26.105 1.00 94.50 90 VAL A CA 1
ATOM 683 C C . VAL A 1 90 ? 13.677 -9.895 -27.267 1.00 94.50 90 VAL A C 1
ATOM 685 O O . VAL A 1 90 ? 14.615 -10.308 -27.947 1.00 94.50 90 VAL A O 1
ATOM 688 N N . THR A 1 91 ? 13.098 -8.718 -27.493 1.00 95.38 91 THR A N 1
ATOM 689 C CA . THR A 1 91 ? 13.497 -7.807 -28.578 1.00 95.38 91 THR A CA 1
ATOM 690 C C . THR A 1 91 ? 13.972 -6.460 -28.053 1.00 95.38 91 THR A C 1
ATOM 692 O O . THR A 1 91 ? 13.574 -6.059 -26.965 1.00 95.38 91 THR A O 1
ATOM 695 N N . ASP A 1 92 ? 14.741 -5.730 -28.857 1.00 94.75 92 ASP A N 1
ATOM 696 C CA . ASP A 1 92 ? 15.186 -4.347 -28.610 1.00 94.75 92 ASP A CA 1
ATOM 697 C C . ASP A 1 92 ? 14.119 -3.268 -28.871 1.00 94.75 92 ASP A C 1
ATOM 699 O O . ASP A 1 92 ? 14.375 -2.080 -28.685 1.00 94.75 92 ASP A O 1
ATOM 703 N N . SER A 1 93 ? 12.906 -3.655 -29.273 1.00 92.81 93 SER A N 1
ATOM 704 C CA . SER A 1 93 ? 11.795 -2.719 -29.441 1.00 92.81 93 SER A CA 1
ATOM 705 C C . SER A 1 93 ? 11.466 -1.976 -28.146 1.00 92.81 93 SER A C 1
ATOM 707 O O . SER A 1 93 ? 11.441 -2.554 -27.061 1.00 92.81 93 SER A O 1
ATOM 709 N N . TRP A 1 94 ? 11.091 -0.705 -28.269 1.00 90.31 94 TRP A N 1
ATOM 710 C CA . TRP A 1 94 ? 10.659 0.125 -27.148 1.00 90.31 94 TRP A CA 1
ATOM 711 C C . TRP A 1 94 ? 9.399 0.914 -27.498 1.00 90.31 94 TRP A C 1
ATOM 713 O O . TRP A 1 94 ? 9.057 1.111 -28.664 1.00 90.31 94 TRP A O 1
ATOM 723 N N . VAL A 1 95 ? 8.692 1.360 -26.461 1.00 89.38 95 VAL A N 1
ATOM 724 C CA . VAL A 1 95 ? 7.468 2.156 -26.580 1.00 89.38 95 VAL A CA 1
ATOM 725 C C . VAL A 1 95 ? 7.509 3.331 -25.610 1.00 89.38 95 VAL A C 1
ATOM 727 O O . VAL A 1 95 ? 8.108 3.251 -24.538 1.00 89.38 95 VAL A O 1
ATOM 730 N N . LEU A 1 96 ? 6.836 4.426 -25.963 1.00 87.06 96 LEU A N 1
ATOM 731 C CA . LEU A 1 96 ? 6.601 5.540 -25.045 1.00 87.06 96 LEU A CA 1
ATOM 732 C C . LEU A 1 96 ? 5.236 5.382 -24.384 1.00 87.06 96 LEU A C 1
ATOM 734 O O . LEU A 1 96 ? 4.202 5.431 -25.046 1.00 87.06 96 LEU A O 1
ATOM 738 N N . LEU A 1 97 ? 5.233 5.247 -23.059 1.00 86.31 97 LEU A N 1
ATOM 739 C CA . LEU A 1 97 ? 4.010 5.257 -22.264 1.00 86.31 97 LEU A CA 1
ATOM 740 C C . LEU A 1 97 ? 3.709 6.685 -21.802 1.00 86.31 97 LEU A C 1
ATOM 742 O O . LEU A 1 97 ? 4.386 7.231 -20.929 1.00 86.31 97 LEU A O 1
ATOM 746 N N . SER A 1 98 ? 2.670 7.301 -22.363 1.00 84.50 98 SER A N 1
ATOM 747 C CA . SER A 1 98 ? 2.175 8.598 -21.897 1.00 84.50 98 SER A CA 1
ATOM 748 C C . SER A 1 98 ? 1.025 8.407 -20.910 1.00 84.50 98 SER A C 1
ATOM 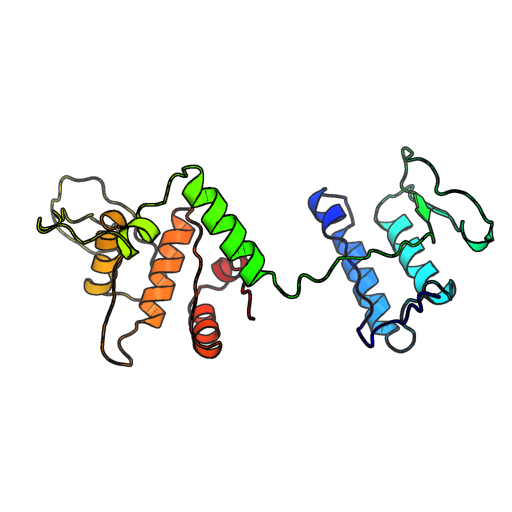750 O O . SER A 1 98 ? -0.031 7.893 -21.279 1.00 84.50 98 SER A O 1
ATOM 752 N N . ARG A 1 99 ? 1.191 8.875 -19.669 1.00 80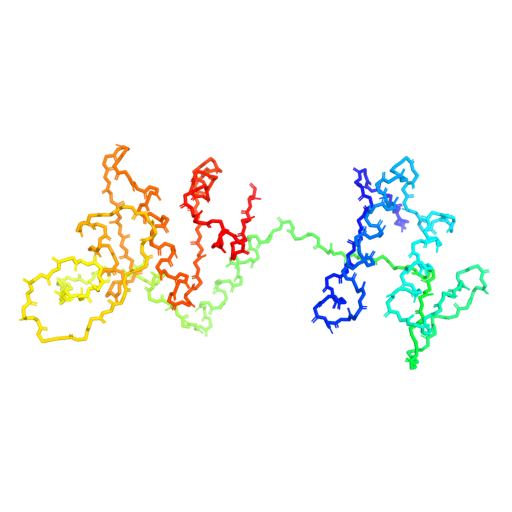.75 99 ARG A N 1
ATOM 753 C CA . ARG A 1 99 ? 0.097 8.959 -18.693 1.00 80.75 99 ARG A CA 1
ATOM 754 C C . ARG A 1 99 ? -0.301 10.423 -18.492 1.00 80.75 99 ARG A C 1
ATOM 756 O O . ARG A 1 99 ? 0.549 11.206 -18.061 1.00 80.75 99 ARG A O 1
ATOM 763 N N . PRO A 1 100 ? -1.565 10.812 -18.734 1.00 77.12 100 PRO A N 1
ATOM 764 C CA . PRO A 1 100 ? -2.022 12.154 -18.402 1.00 77.12 100 PRO A CA 1
ATOM 765 C C . PRO A 1 100 ? -1.889 12.369 -16.890 1.00 77.12 100 PRO A C 1
ATOM 767 O O . PRO A 1 100 ? -2.425 11.607 -16.083 1.00 77.12 100 PRO A O 1
ATOM 770 N N . ARG A 1 101 ? -1.137 13.398 -16.492 1.00 69.94 101 ARG A N 1
ATOM 771 C CA . ARG A 1 101 ? -1.071 13.821 -15.092 1.00 69.94 101 ARG A CA 1
ATOM 772 C C . ARG A 1 101 ? -2.343 14.592 -14.767 1.00 69.94 101 ARG A C 1
ATOM 774 O O . ARG A 1 101 ? -2.536 15.699 -15.255 1.00 69.94 101 ARG A O 1
ATOM 781 N N . THR A 1 102 ? -3.198 14.017 -13.930 1.00 68.25 102 THR A N 1
ATOM 782 C CA . THR A 1 102 ? -4.372 14.713 -13.399 1.00 68.25 102 THR A CA 1
ATOM 783 C C . THR A 1 102 ? -3.921 15.717 -12.341 1.00 68.25 102 THR A C 1
ATOM 785 O O . THR A 1 102 ? -3.722 15.363 -11.180 1.00 68.25 102 THR A O 1
ATOM 788 N N . THR A 1 103 ? -3.755 16.978 -12.733 1.00 70.56 103 THR A N 1
ATOM 789 C CA . THR A 1 103 ? -3.475 18.102 -11.821 1.00 70.56 103 THR A CA 1
ATOM 790 C C . THR A 1 103 ? -4.624 18.379 -10.845 1.00 70.56 103 THR A C 1
ATOM 792 O O . THR A 1 103 ? -4.402 18.988 -9.804 1.00 70.56 103 THR A O 1
ATOM 795 N N . HIS A 1 104 ? -5.832 17.883 -11.133 1.00 78.06 104 HIS A N 1
ATOM 796 C CA . HIS A 1 104 ? -7.044 18.095 -10.337 1.00 78.06 104 HIS A CA 1
ATOM 797 C C . HIS A 1 104 ? -7.644 16.804 -9.769 1.00 78.06 104 HIS A C 1
ATOM 799 O O . HIS A 1 104 ? -8.855 16.731 -9.582 1.00 78.06 104 HIS A O 1
ATOM 805 N N . TYR A 1 105 ? -6.820 15.794 -9.464 1.00 82.00 105 TYR A N 1
ATOM 806 C CA . TYR A 1 105 ? -7.329 14.496 -8.999 1.00 82.00 105 TYR A CA 1
ATOM 807 C C . TYR A 1 105 ? -8.288 14.630 -7.805 1.00 82.00 105 TYR A C 1
ATOM 809 O O . TYR A 1 105 ? -9.331 13.995 -7.809 1.00 82.00 105 TYR A O 1
ATOM 817 N N . LEU A 1 106 ? -7.986 15.501 -6.832 1.00 83.44 106 LEU A N 1
ATOM 818 C CA . LEU A 1 106 ? -8.842 15.714 -5.664 1.00 83.44 106 LEU A CA 1
ATOM 819 C C . LEU A 1 106 ? -10.199 16.308 -6.064 1.00 83.44 106 LEU A C 1
ATOM 821 O O . LEU A 1 106 ? -11.238 15.870 -5.582 1.00 83.44 106 LEU A O 1
ATOM 825 N N . THR A 1 107 ? -10.203 17.290 -6.966 1.00 87.88 107 THR A N 1
ATOM 826 C CA . THR A 1 107 ? -11.436 17.913 -7.462 1.00 87.88 107 THR A CA 1
ATOM 827 C C . THR A 1 107 ? -12.278 16.917 -8.250 1.00 87.88 107 THR A C 1
ATOM 829 O O . THR A 1 107 ? -13.495 16.870 -8.076 1.00 87.88 107 THR A O 1
ATOM 832 N N . ASP A 1 108 ? -11.644 16.122 -9.107 1.00 86.94 108 ASP A N 1
ATOM 833 C CA . ASP A 1 108 ? -12.325 15.106 -9.905 1.00 86.94 108 ASP A CA 1
ATOM 834 C C . ASP A 1 108 ? -12.870 13.981 -9.021 1.00 86.94 108 ASP A C 1
ATOM 836 O O . ASP A 1 108 ? -13.990 13.520 -9.233 1.00 86.94 108 ASP A O 1
ATOM 840 N N . ASP A 1 109 ? -12.132 13.586 -7.984 1.00 89.44 109 ASP A N 1
ATOM 841 C CA . ASP A 1 109 ? -12.573 12.577 -7.024 1.00 89.44 109 ASP A CA 1
ATOM 842 C C . ASP A 1 109 ? -13.753 13.079 -6.179 1.00 89.44 109 ASP A C 1
ATOM 844 O O . ASP A 1 109 ? -14.754 12.380 -6.026 1.00 89.44 109 ASP A O 1
ATOM 848 N N . LEU A 1 110 ? -13.722 14.345 -5.742 1.00 91.81 110 LEU A N 1
ATOM 849 C CA . LEU A 1 110 ? -14.860 14.984 -5.074 1.00 91.81 110 LEU A CA 1
ATOM 850 C C . LEU A 1 110 ? -16.097 15.071 -5.979 1.00 91.81 110 LEU A C 1
ATOM 852 O O . LEU A 1 110 ? -17.216 14.884 -5.497 1.00 91.81 110 LEU A O 1
ATOM 856 N N . LYS A 1 111 ? -15.930 15.346 -7.280 1.00 92.69 111 LYS A N 1
ATOM 857 C CA . LYS A 1 111 ? -17.045 15.324 -8.246 1.00 92.69 111 LYS A CA 1
ATOM 858 C C . LYS A 1 111 ? -17.627 13.919 -8.386 1.00 92.69 111 LYS A C 1
ATOM 860 O O . LYS A 1 111 ? -18.834 13.755 -8.233 1.00 92.69 111 LYS A O 1
ATOM 865 N N . ARG A 1 112 ? -16.775 12.906 -8.569 1.00 92.31 112 ARG A N 1
ATOM 866 C CA . ARG A 1 112 ? -17.192 11.495 -8.646 1.00 92.31 112 ARG A CA 1
ATOM 867 C C . ARG A 1 112 ? -17.914 11.041 -7.382 1.00 92.31 112 ARG A C 1
ATOM 869 O O . ARG A 1 112 ? -18.913 10.332 -7.472 1.00 92.31 112 ARG A O 1
ATOM 876 N N . LEU A 1 113 ? -17.434 11.455 -6.207 1.00 92.00 113 LEU A N 1
ATOM 877 C CA . LEU A 1 113 ? -18.087 11.160 -4.934 1.00 92.00 113 LEU A CA 1
ATOM 878 C C . LEU A 1 113 ? -19.490 11.778 -4.878 1.00 92.00 113 LEU A C 1
ATOM 880 O O . LEU A 1 113 ? -20.441 11.085 -4.524 1.00 92.00 113 LEU A O 1
ATOM 884 N N . LYS A 1 114 ? -19.639 13.049 -5.275 1.00 92.81 114 LYS A N 1
ATOM 885 C CA . LYS A 1 114 ? -20.947 13.725 -5.336 1.00 92.81 114 LYS A CA 1
ATOM 886 C C . LYS A 1 114 ? -21.913 13.031 -6.291 1.00 92.81 114 LYS A C 1
ATOM 888 O O . LYS A 1 114 ? -23.061 12.809 -5.922 1.00 92.81 114 LYS A O 1
ATOM 893 N N . GLU A 1 115 ? -21.454 12.675 -7.487 1.00 95.44 115 GLU A N 1
ATOM 894 C CA . GLU A 1 115 ? -22.267 11.964 -8.480 1.00 95.44 115 GLU A CA 1
ATOM 895 C C . GLU A 1 115 ? -22.729 10.599 -7.957 1.00 95.44 115 GLU A C 1
ATOM 897 O O . GLU A 1 115 ? -23.909 10.267 -8.058 1.00 95.44 115 GLU A O 1
ATOM 902 N N . LYS A 1 116 ? -21.832 9.827 -7.328 1.00 93.44 116 LYS A N 1
ATOM 903 C CA . LYS A 1 116 ? -22.191 8.541 -6.707 1.00 93.44 116 LYS A CA 1
ATOM 904 C C . LYS A 1 116 ? -23.227 8.695 -5.597 1.00 93.44 116 LYS A C 1
ATOM 906 O O . LYS A 1 116 ? -24.170 7.913 -5.553 1.00 93.44 116 LYS A O 1
ATOM 911 N N . LEU A 1 117 ? -23.069 9.699 -4.735 1.00 91.25 117 LEU A N 1
ATOM 912 C CA . LEU A 1 117 ? -24.031 9.982 -3.668 1.00 91.25 117 LEU A CA 1
ATOM 913 C C . LEU A 1 117 ? -25.401 10.384 -4.234 1.00 91.25 117 LEU A C 1
ATOM 915 O O . LEU A 1 117 ? -26.421 9.921 -3.734 1.00 91.25 117 LEU A O 1
ATOM 919 N N . ALA A 1 118 ? -25.430 11.203 -5.291 1.00 93.12 118 ALA A N 1
ATOM 920 C CA . ALA A 1 118 ? -26.669 11.652 -5.929 1.00 93.12 118 ALA A CA 1
ATOM 921 C C . ALA A 1 118 ? -27.452 10.508 -6.594 1.00 93.12 118 ALA A C 1
ATOM 923 O O . ALA A 1 118 ? -28.680 10.514 -6.576 1.00 93.12 118 ALA A O 1
ATOM 924 N N . ASN A 1 119 ? -26.750 9.511 -7.137 1.00 93.94 119 ASN A N 1
ATOM 925 C CA . ASN A 1 119 ? -27.361 8.342 -7.774 1.00 93.94 119 ASN A CA 1
ATOM 926 C C . ASN A 1 119 ? -27.844 7.274 -6.775 1.00 93.94 119 ASN A C 1
ATOM 928 O O . ASN A 1 119 ? -28.415 6.270 -7.194 1.00 93.94 119 ASN A O 1
ATOM 932 N N . GLY A 1 120 ? -27.629 7.488 -5.473 1.00 88.44 120 GLY A N 1
ATOM 933 C CA . GLY A 1 120 ? -27.908 6.512 -4.426 1.00 88.44 120 GLY A CA 1
ATOM 934 C C . GLY A 1 120 ? -26.784 5.483 -4.316 1.00 88.44 120 GLY A C 1
ATOM 935 O O . GLY A 1 120 ? -26.551 4.680 -5.216 1.00 88.44 120 GLY A O 1
ATOM 936 N N . CYS A 1 121 ? -26.079 5.496 -3.188 1.00 89.31 121 CYS A N 1
ATOM 937 C CA . CYS A 1 121 ? -25.081 4.486 -2.862 1.00 89.31 121 CYS A CA 1
ATOM 938 C C . CYS A 1 121 ? -25.168 4.099 -1.387 1.00 89.31 121 CYS A C 1
ATOM 940 O O . CYS A 1 121 ? -25.501 4.934 -0.543 1.00 89.31 121 CYS A O 1
ATOM 942 N N . ASP A 1 122 ? -24.788 2.864 -1.071 1.00 90.12 122 ASP A N 1
ATOM 943 C CA . ASP A 1 122 ? -24.655 2.427 0.314 1.00 90.12 122 ASP A CA 1
ATOM 944 C C . ASP A 1 122 ? -23.469 3.135 0.978 1.00 90.12 122 ASP A C 1
ATOM 946 O O . ASP A 1 122 ? -22.321 3.029 0.534 1.00 90.12 122 ASP A O 1
ATOM 950 N N . ILE A 1 123 ? -23.749 3.871 2.055 1.00 89.38 123 ILE A N 1
ATOM 951 C CA . ILE A 1 123 ? -22.731 4.548 2.860 1.00 89.38 123 ILE A CA 1
ATOM 952 C C . ILE A 1 123 ? -22.404 3.656 4.063 1.00 89.38 123 ILE A C 1
ATOM 954 O O . ILE A 1 123 ? -23.308 3.334 4.838 1.00 89.38 123 ILE A O 1
ATOM 958 N N . PRO A 1 124 ? -21.130 3.275 4.276 1.00 88.50 124 PRO A N 1
ATOM 959 C CA . PRO A 1 124 ? -20.752 2.491 5.446 1.00 88.50 124 PRO A CA 1
ATOM 960 C C . PRO A 1 124 ? -21.074 3.222 6.757 1.00 88.50 124 PRO A C 1
ATOM 962 O O . PRO A 1 124 ? -21.013 4.452 6.832 1.00 88.50 124 PRO A O 1
ATOM 965 N N . SER A 1 125 ? -21.356 2.458 7.814 1.00 86.50 125 SER A N 1
ATOM 966 C CA . SER A 1 125 ? -21.801 2.988 9.112 1.00 86.50 125 SER A CA 1
ATOM 967 C C . SER A 1 125 ? -20.842 4.014 9.726 1.00 86.50 125 SER A C 1
ATOM 969 O O . SER A 1 125 ? -21.300 5.000 10.293 1.00 86.50 125 SER A O 1
ATOM 971 N N . GLY A 1 126 ? -19.525 3.823 9.579 1.00 87.56 126 GLY A N 1
ATOM 972 C CA . GLY A 1 126 ? -18.491 4.745 10.070 1.00 87.56 126 GLY A CA 1
ATOM 973 C C . GLY A 1 126 ? -18.617 6.161 9.491 1.00 87.56 126 GLY A C 1
ATOM 974 O O . GLY A 1 126 ? -18.945 7.088 10.230 1.00 87.56 126 GLY A O 1
ATOM 975 N N . PRO A 1 127 ? -18.395 6.354 8.176 1.00 89.06 127 PRO A N 1
ATOM 976 C CA . PRO A 1 127 ? -18.589 7.645 7.518 1.00 89.06 127 PRO A CA 1
ATOM 977 C C . PRO A 1 127 ? -19.996 8.220 7.703 1.00 89.06 127 PRO A C 1
ATOM 979 O O . PRO A 1 127 ? -20.132 9.423 7.920 1.00 89.06 127 PRO A O 1
ATOM 982 N N . LEU A 1 128 ? -21.035 7.377 7.668 1.00 89.25 128 LEU A N 1
ATOM 983 C CA . LEU A 1 128 ? -22.412 7.819 7.880 1.00 89.25 128 LEU A CA 1
ATOM 984 C C . LEU A 1 128 ? -22.599 8.429 9.277 1.00 89.25 128 LEU A C 1
ATOM 986 O O . LEU A 1 128 ? -23.227 9.479 9.406 1.00 89.25 128 LEU A O 1
ATOM 990 N N . ALA A 1 129 ? -22.009 7.831 10.314 1.00 88.44 129 ALA A N 1
ATOM 991 C CA . ALA A 1 129 ? -22.085 8.334 11.685 1.00 88.44 129 ALA A CA 1
ATOM 992 C C . ALA A 1 129 ? -21.421 9.711 11.875 1.00 88.44 129 ALA A C 1
ATOM 994 O O . ALA A 1 129 ? -21.797 10.434 12.791 1.00 88.44 129 ALA A O 1
ATOM 995 N N . LEU A 1 130 ? -20.474 10.108 11.013 1.00 87.88 130 LEU A N 1
ATOM 996 C CA . LEU A 1 130 ? -19.846 11.439 11.069 1.00 87.88 130 LEU A CA 1
ATOM 997 C C . LEU A 1 130 ? -20.772 12.564 10.594 1.00 87.88 130 LEU A C 1
ATOM 999 O O . LEU A 1 130 ? -20.575 13.719 10.966 1.00 87.88 130 LEU A O 1
ATOM 1003 N N . VAL A 1 131 ? -21.753 12.236 9.752 1.00 89.38 131 VAL A N 1
ATOM 1004 C CA . VAL A 1 131 ? -22.683 13.200 9.138 1.00 89.38 131 VAL A CA 1
ATOM 1005 C C . VAL A 1 131 ? -24.131 13.001 9.587 1.00 89.38 131 VAL A C 1
ATOM 1007 O O . VAL A 1 131 ? -25.010 13.759 9.185 1.00 89.38 131 VAL A O 1
ATOM 1010 N N . THR A 1 132 ? -24.386 11.998 10.427 1.00 89.25 132 THR A N 1
ATOM 1011 C CA . THR A 1 132 ? -25.708 11.710 10.984 1.00 89.25 132 THR A CA 1
ATOM 1012 C C . THR A 1 132 ? -25.781 12.246 12.411 1.00 89.25 132 THR A C 1
ATOM 1014 O O . THR A 1 132 ? -24.895 11.942 13.212 1.00 89.25 132 THR A O 1
ATOM 1017 N N . PRO A 1 133 ? -26.822 13.018 12.770 1.00 89.69 133 PRO A N 1
ATOM 1018 C CA . PRO A 1 133 ? -27.038 13.423 14.152 1.00 89.69 133 PRO A CA 1
ATOM 1019 C C . PRO A 1 133 ? -27.058 12.208 15.094 1.00 89.69 133 PRO A C 1
ATOM 1021 O O . PRO A 1 133 ? -27.698 11.200 14.777 1.00 89.69 133 PRO A O 1
ATOM 1024 N N . PRO A 1 134 ? -26.376 12.273 16.250 1.00 84.00 134 PRO A N 1
ATOM 1025 C CA . PRO A 1 134 ? -26.324 11.151 17.175 1.00 84.00 134 PRO A CA 1
ATOM 1026 C C . PRO A 1 134 ? -27.708 10.854 17.763 1.00 84.00 134 PRO A C 1
ATOM 1028 O O . PRO A 1 134 ? -28.514 11.751 18.012 1.00 84.00 134 PRO A O 1
ATOM 1031 N N . SER A 1 135 ? -27.971 9.573 18.023 1.00 82.62 135 SER A N 1
ATOM 1032 C CA . SER A 1 135 ? -29.172 9.139 18.737 1.00 82.62 135 SER A CA 1
ATOM 1033 C C . SER A 1 135 ? -29.133 9.601 20.196 1.00 82.62 135 SER A C 1
ATOM 1035 O O . SER A 1 135 ? -28.091 9.541 20.844 1.00 82.62 135 SER A O 1
ATOM 1037 N N . GLY A 1 136 ? -30.288 9.993 20.742 1.00 83.75 136 GLY A N 1
ATOM 1038 C CA . GLY A 1 136 ? -30.446 10.258 22.177 1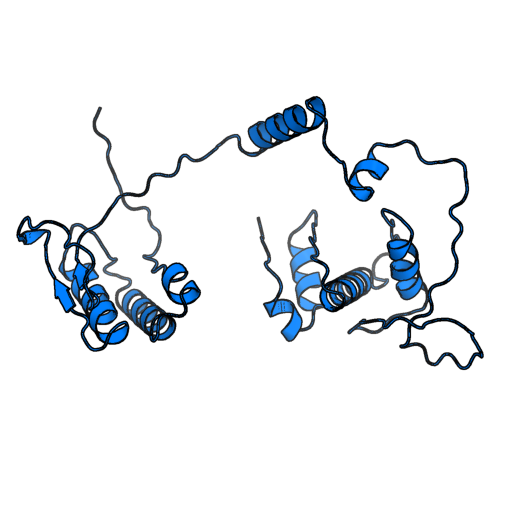.00 83.75 136 GLY A CA 1
ATOM 1039 C C . GLY A 1 136 ? -30.544 8.993 23.039 1.00 83.75 136 GLY A C 1
ATOM 1040 O O . GLY A 1 136 ? -30.611 9.093 24.262 1.00 83.75 136 GLY A O 1
ATOM 1041 N N . LYS A 1 137 ? -30.584 7.800 22.428 1.00 82.44 137 LYS A N 1
ATOM 1042 C CA . LYS A 1 137 ? -30.615 6.528 23.159 1.00 82.44 137 LYS A CA 1
ATOM 1043 C C . LYS A 1 137 ? -29.190 6.099 23.531 1.00 82.44 137 LYS A C 1
ATOM 1045 O O . LYS A 1 137 ? -28.333 6.087 22.646 1.00 82.44 137 LYS A O 1
ATOM 1050 N N . PRO A 1 138 ? -28.931 5.711 24.791 1.00 75.94 138 PRO A N 1
ATOM 1051 C CA . PRO A 1 138 ? -27.643 5.147 25.171 1.00 75.94 138 PRO A CA 1
ATOM 1052 C C . PRO A 1 138 ? -27.382 3.845 24.405 1.00 75.94 138 PRO A C 1
ATOM 1054 O O . PRO A 1 138 ? -28.296 3.057 24.166 1.00 75.94 138 PRO A O 1
ATOM 1057 N N . VAL A 1 139 ? -26.127 3.629 24.009 1.00 74.56 139 VAL A N 1
ATOM 1058 C CA . VAL A 1 139 ? -25.695 2.380 23.372 1.00 74.56 139 VAL A CA 1
ATOM 1059 C C . VAL A 1 139 ? -25.566 1.314 24.456 1.00 74.56 139 VAL A C 1
ATOM 1061 O O . VAL A 1 139 ? -24.786 1.482 25.394 1.00 74.56 139 VAL A O 1
ATOM 1064 N N . GLU A 1 140 ? -26.321 0.223 24.337 1.00 71.31 140 GLU A N 1
ATOM 1065 C CA . GLU A 1 140 ? -26.199 -0.913 25.250 1.00 71.31 140 GLU A CA 1
ATOM 1066 C C . GLU A 1 140 ? -24.871 -1.638 25.016 1.00 71.31 140 GLU A C 1
ATOM 1068 O O . GLU A 1 140 ? -24.573 -2.135 23.927 1.00 71.31 140 GLU A O 1
ATOM 1073 N N . PHE A 1 141 ? -24.048 -1.686 26.059 1.00 69.38 141 PHE A N 1
ATOM 1074 C CA . PHE A 1 141 ? -22.725 -2.282 26.006 1.00 69.38 141 PHE A CA 1
ATOM 1075 C C . PHE A 1 141 ? -22.690 -3.564 26.833 1.00 69.38 141 PHE A C 1
ATOM 1077 O O . PHE A 1 141 ? -22.487 -3.537 28.043 1.00 69.38 141 PHE A O 1
ATOM 1084 N N . GLU A 1 142 ? -22.855 -4.709 26.178 1.00 68.75 142 GLU A N 1
ATOM 1085 C CA . GLU A 1 142 ? -22.455 -5.981 26.789 1.00 68.75 142 GLU A CA 1
ATOM 1086 C C . GLU A 1 142 ? -20.950 -6.174 26.596 1.00 68.75 142 GLU A C 1
ATOM 1088 O O . GLU A 1 142 ? -20.453 -6.073 25.469 1.00 68.75 142 GLU A O 1
ATOM 1093 N N . ALA A 1 143 ? -20.232 -6.449 27.681 1.00 66.50 143 ALA A N 1
ATOM 1094 C CA . ALA A 1 143 ? -18.789 -6.619 27.647 1.00 66.50 143 ALA A CA 1
ATOM 1095 C C . ALA A 1 143 ? -18.393 -7.896 26.884 1.00 66.50 143 ALA A C 1
ATOM 1097 O O . ALA A 1 143 ? -18.734 -9.008 27.291 1.00 66.50 143 ALA A O 1
ATOM 1098 N N . ILE A 1 144 ? -17.619 -7.736 25.807 1.00 72.75 144 ILE A N 1
ATOM 1099 C CA . ILE A 1 144 ? -16.988 -8.855 25.097 1.00 72.75 144 ILE A CA 1
ATOM 1100 C C . ILE A 1 144 ? -15.807 -9.350 25.932 1.00 72.75 144 ILE A C 1
ATOM 1102 O O . ILE A 1 144 ? -14.969 -8.562 26.383 1.00 72.75 144 ILE A O 1
ATOM 1106 N N . ARG A 1 145 ? -15.732 -10.664 26.158 1.00 72.19 145 ARG A N 1
ATOM 1107 C CA . ARG A 1 145 ? -14.619 -11.274 26.889 1.00 72.19 145 ARG A CA 1
ATOM 1108 C C . ARG A 1 145 ? -13.509 -11.654 25.930 1.00 72.19 145 ARG A C 1
ATOM 1110 O O . ARG A 1 145 ? -13.697 -12.529 25.090 1.00 72.19 145 ARG A O 1
ATOM 1117 N N . PHE A 1 146 ? -12.341 -11.067 26.144 1.00 75.12 146 PHE A N 1
ATOM 1118 C CA . PHE A 1 146 ? -11.134 -11.444 25.436 1.00 75.12 146 PHE A CA 1
ATOM 1119 C C . PHE A 1 146 ? -10.246 -12.374 26.276 1.00 75.12 146 PHE A C 1
ATOM 1121 O O . PHE A 1 146 ? -9.966 -12.109 27.449 1.00 75.12 146 PHE A O 1
ATOM 1128 N N . ARG A 1 147 ? -9.793 -13.475 25.673 1.00 68.00 147 ARG A N 1
ATOM 1129 C CA . ARG A 1 147 ? -8.788 -14.399 26.204 1.00 68.00 147 ARG A CA 1
ATOM 1130 C C . ARG A 1 147 ? -7.410 -13.739 26.065 1.00 68.00 147 ARG A C 1
ATOM 1132 O O . ARG A 1 147 ? -7.050 -13.281 24.988 1.00 68.00 147 ARG A O 1
ATOM 1139 N N . GLY A 1 148 ? -6.678 -13.658 27.176 1.00 59.81 148 GLY A N 1
ATOM 1140 C CA . GLY A 1 148 ? -5.439 -12.871 27.312 1.00 59.81 148 GLY A CA 1
ATOM 1141 C C . GLY A 1 148 ? -5.338 -12.171 28.672 1.00 59.81 148 GLY A C 1
ATOM 1142 O O . GLY A 1 148 ? -4.247 -11.909 29.166 1.00 59.81 148 GLY A O 1
ATOM 1143 N N . LEU A 1 149 ? -6.483 -11.970 29.331 1.00 51.12 149 LEU A N 1
ATOM 1144 C CA . LEU A 1 149 ? -6.569 -11.647 30.751 1.00 51.12 149 LEU A CA 1
ATOM 1145 C C . LEU A 1 149 ? -6.383 -12.927 31.574 1.00 51.12 149 LEU A C 1
ATOM 1147 O O . LEU A 1 149 ? -7.075 -13.920 31.338 1.00 51.12 149 LEU A O 1
ATOM 1151 N N . SER A 1 150 ? -5.537 -12.885 32.603 1.00 41.06 150 SER A N 1
ATOM 1152 C CA . SER A 1 150 ? -5.571 -13.831 33.730 1.00 41.06 150 SER A CA 1
ATOM 1153 C C . SER A 1 150 ? -6.866 -13.639 34.537 1.00 41.06 150 SER A C 1
ATOM 1155 O O . SER A 1 150 ? -6.847 -13.269 35.707 1.00 41.06 150 SER A O 1
ATOM 1157 N N . SER A 1 151 ? -8.024 -13.828 33.906 1.00 45.69 151 SER A N 1
ATOM 1158 C CA . SER A 1 151 ? -9.338 -13.660 34.518 1.00 45.69 151 SER A CA 1
ATOM 1159 C C . SER A 1 151 ? -9.796 -14.999 35.092 1.00 45.69 151 SER A C 1
ATOM 1161 O O . SER A 1 151 ? -10.346 -15.855 34.400 1.00 45.69 151 SER A O 1
ATOM 1163 N N . ARG A 1 152 ? -9.553 -15.191 36.392 1.00 45.84 152 ARG A N 1
ATOM 1164 C CA . ARG A 1 152 ? -10.213 -16.225 37.200 1.00 45.84 152 ARG A CA 1
ATOM 1165 C C . ARG A 1 152 ? -11.665 -15.793 37.431 1.00 45.84 152 ARG A C 1
ATOM 1167 O O . ARG A 1 152 ? -11.951 -15.118 38.411 1.00 45.84 152 ARG A O 1
ATOM 1174 N N . GLY A 1 153 ? -12.583 -16.157 36.537 1.00 46.25 153 GLY A N 1
ATOM 1175 C CA . GLY A 1 153 ? -14.006 -15.866 36.728 1.00 46.25 153 GLY A CA 1
ATOM 1176 C C . GLY A 1 153 ? -14.924 -16.701 35.840 1.00 46.25 153 GLY A C 1
ATOM 1177 O O . GLY A 1 153 ? -14.849 -16.617 34.614 1.00 46.25 153 GLY A O 1
ATOM 1178 N N . SER A 1 154 ? -15.818 -17.467 36.473 1.00 48.56 154 SER A N 1
ATOM 1179 C CA . SER A 1 154 ? -16.853 -18.337 35.890 1.00 48.56 154 SER A CA 1
ATOM 1180 C C . SER A 1 154 ? -17.912 -17.539 35.113 1.00 48.56 154 SER A C 1
ATOM 1182 O O . SER A 1 154 ? -18.989 -17.209 35.606 1.00 48.56 154 SER A O 1
ATOM 1184 N N . SER A 1 155 ? -17.520 -17.146 33.906 1.00 48.81 155 SER A N 1
ATOM 1185 C CA . SER A 1 155 ? -18.280 -16.550 32.805 1.00 48.81 155 SER A CA 1
ATOM 1186 C C . SER A 1 155 ? -18.877 -17.508 31.778 1.00 48.81 155 SER A C 1
ATOM 1188 O O . SER A 1 155 ? -18.069 -18.002 30.999 1.00 48.81 155 SER A O 1
ATOM 1190 N N . GLN A 1 156 ? -20.184 -17.773 31.679 1.00 49.84 156 GLN A N 1
ATOM 1191 C CA . GLN A 1 156 ? -20.706 -18.495 30.502 1.00 49.84 156 GLN A CA 1
ATOM 1192 C C . GLN A 1 156 ? -20.820 -17.538 29.298 1.00 49.84 156 GLN A C 1
ATOM 1194 O O . GLN A 1 156 ? -21.750 -16.745 29.218 1.00 49.84 156 GLN A O 1
ATOM 1199 N N . GLY A 1 157 ? -19.855 -17.596 28.372 1.00 55.62 157 GLY A N 1
ATOM 1200 C CA . GLY A 1 157 ? -19.858 -16.864 27.098 1.00 55.62 157 GLY A CA 1
ATOM 1201 C C . GLY A 1 157 ? -18.679 -17.268 26.200 1.00 55.62 157 GLY A C 1
ATOM 1202 O O . GLY A 1 157 ? -17.642 -17.703 26.705 1.00 55.62 157 GLY A O 1
ATOM 1203 N N . LYS A 1 158 ? -18.828 -17.155 24.871 1.00 61.12 158 LYS A N 1
ATOM 1204 C CA . LYS A 1 158 ? -17.741 -17.407 23.902 1.00 61.12 158 LYS A CA 1
ATOM 1205 C C . LYS A 1 158 ? -16.644 -16.354 24.109 1.00 61.12 158 LYS A C 1
ATOM 1207 O O . LYS A 1 158 ? -16.917 -15.166 24.004 1.00 61.12 158 LYS A O 1
ATOM 1212 N N . ALA A 1 159 ? -15.431 -16.787 24.444 1.00 69.06 159 ALA A N 1
ATOM 1213 C CA . ALA A 1 159 ? -14.284 -15.894 24.583 1.00 69.06 159 ALA A CA 1
ATOM 1214 C C . ALA A 1 159 ? -13.633 -15.663 23.213 1.00 69.06 159 ALA A C 1
ATOM 1216 O O . ALA A 1 159 ? -13.327 -16.633 22.519 1.00 69.06 159 ALA A O 1
ATOM 1217 N N . GLU A 1 160 ? -13.416 -14.402 22.852 1.00 80.50 160 GLU A N 1
ATOM 1218 C CA . GLU A 1 160 ? -12.663 -14.003 21.657 1.00 80.50 160 GLU A CA 1
ATOM 1219 C C . GLU A 1 160 ? -11.175 -13.850 21.987 1.00 80.50 160 GLU A C 1
ATOM 1221 O O . GLU A 1 160 ? -10.801 -13.753 23.153 1.00 80.50 160 GLU A O 1
ATOM 1226 N N . GLU A 1 161 ? -10.298 -13.844 20.987 1.00 84.81 161 GLU A N 1
ATOM 1227 C CA . GLU A 1 161 ? -8.853 -13.700 21.202 1.00 84.81 161 GLU A CA 1
ATOM 1228 C C . GLU A 1 161 ? -8.411 -12.245 21.014 1.00 84.81 161 GLU A C 1
ATOM 1230 O O . GLU A 1 161 ? -8.802 -11.580 20.052 1.00 84.81 161 GLU A O 1
ATOM 1235 N N . LEU A 1 162 ? -7.601 -11.737 21.948 1.00 89.56 162 LEU A N 1
ATOM 1236 C CA . LEU A 1 162 ? -7.001 -10.407 21.850 1.00 89.56 162 LEU A CA 1
ATOM 1237 C C . LEU A 1 162 ? -5.550 -10.526 21.398 1.00 89.56 162 LEU A C 1
ATOM 1239 O O . LEU A 1 162 ? -4.726 -11.145 22.065 1.00 89.56 162 LEU A O 1
ATOM 1243 N N . TYR A 1 163 ? -5.231 -9.870 20.287 1.00 90.25 163 TYR A N 1
ATOM 1244 C CA . TYR A 1 163 ? -3.922 -9.950 19.640 1.00 90.25 163 TYR A CA 1
ATOM 1245 C C . TYR A 1 163 ? -3.155 -8.640 19.822 1.00 90.25 163 TYR A C 1
ATOM 1247 O O . TYR A 1 163 ? -2.971 -7.862 18.886 1.00 90.25 163 TYR A O 1
ATOM 1255 N N . PHE A 1 164 ? -2.754 -8.367 21.061 1.00 92.44 164 PHE A N 1
ATOM 1256 C CA . PHE A 1 164 ? -1.967 -7.190 21.423 1.00 92.44 164 PHE A CA 1
ATOM 1257 C C . PHE A 1 164 ? -0.499 -7.588 21.637 1.00 92.44 164 PHE A C 1
ATOM 1259 O O . PHE A 1 164 ? -0.201 -8.246 22.633 1.00 92.44 164 PHE A O 1
ATOM 1266 N N . PRO A 1 165 ? 0.427 -7.213 20.735 1.00 90.19 165 PRO A N 1
ATOM 1267 C CA . PRO A 1 165 ? 1.842 -7.561 20.878 1.00 90.19 165 PRO A CA 1
ATOM 1268 C C . PRO A 1 165 ? 2.579 -6.734 21.942 1.00 90.19 165 PRO A C 1
ATOM 1270 O O . PRO A 1 165 ? 3.663 -7.121 22.372 1.00 90.19 165 PRO A O 1
ATOM 1273 N N . LEU A 1 166 ? 2.032 -5.588 22.359 1.00 91.00 166 LEU A N 1
ATOM 1274 C CA . LEU A 1 166 ? 2.651 -4.684 23.333 1.00 91.00 166 LEU A CA 1
ATOM 1275 C C . LEU A 1 166 ? 1.875 -4.707 24.659 1.00 91.00 166 LEU A C 1
ATOM 1277 O O . LEU A 1 166 ? 0.657 -4.909 24.634 1.00 91.00 166 LEU A O 1
ATOM 1281 N N . PRO A 1 167 ? 2.527 -4.426 25.807 1.00 89.44 167 PRO A N 1
ATOM 1282 C CA . PRO A 1 167 ? 1.853 -4.346 27.101 1.00 89.44 167 PRO A CA 1
ATOM 1283 C C . PRO A 1 167 ? 0.636 -3.415 27.077 1.00 89.44 167 PRO A C 1
ATOM 1285 O O . PRO A 1 167 ? 0.689 -2.321 26.509 1.00 89.44 167 PRO A O 1
ATOM 1288 N N . TYR A 1 168 ? -0.446 -3.846 27.723 1.00 89.31 168 TYR A N 1
ATOM 1289 C CA . TYR A 1 168 ? -1.732 -3.156 27.723 1.00 89.31 168 TYR A CA 1
ATOM 1290 C C . TYR A 1 168 ? -2.420 -3.215 29.089 1.00 89.31 168 TYR A C 1
ATOM 1292 O O . TYR A 1 168 ? -2.038 -3.993 29.962 1.00 89.31 168 TYR A O 1
ATOM 1300 N N . ASN A 1 169 ? -3.439 -2.375 29.272 1.00 87.69 169 ASN A N 1
ATOM 1301 C CA . ASN A 1 169 ? -4.289 -2.330 30.463 1.00 87.69 169 ASN A CA 1
ATOM 1302 C C . ASN A 1 169 ? -5.776 -2.470 30.084 1.00 87.69 169 ASN A C 1
ATOM 1304 O O . ASN A 1 169 ? -6.122 -2.517 28.903 1.00 87.69 169 ASN A O 1
ATOM 1308 N N . GLU A 1 170 ? -6.660 -2.522 31.082 1.00 85.25 170 GLU A N 1
ATOM 1309 C CA . GLU A 1 170 ? -8.107 -2.700 30.874 1.00 85.25 170 GLU A CA 1
ATOM 1310 C C . GLU A 1 170 ? -8.745 -1.573 30.041 1.00 85.25 170 GLU A C 1
ATOM 1312 O O . GLU A 1 170 ? -9.613 -1.831 29.206 1.00 85.25 170 GLU A O 1
ATOM 1317 N N . GLU A 1 171 ? -8.264 -0.335 30.179 1.00 86.19 171 GLU A N 1
ATOM 1318 C CA . GLU A 1 171 ? -8.720 0.800 29.365 1.00 86.19 171 GLU A CA 1
ATOM 1319 C C . GLU A 1 171 ? -8.451 0.574 27.869 1.00 86.19 171 GLU A C 1
ATOM 1321 O O . GLU A 1 171 ? -9.308 0.842 27.027 1.00 86.19 171 GLU A O 1
ATOM 1326 N N . GLN A 1 172 ? -7.290 0.012 27.516 1.00 88.56 172 GLN A N 1
ATOM 1327 C CA . GLN A 1 172 ? -6.975 -0.322 26.124 1.00 88.56 172 GLN A CA 1
ATOM 1328 C C . GLN A 1 172 ? -7.832 -1.476 25.587 1.00 88.56 172 GLN A C 1
ATOM 1330 O O . GLN A 1 172 ? -8.215 -1.454 24.418 1.00 88.56 172 GLN A O 1
ATOM 1335 N N . VAL A 1 173 ? -8.181 -2.455 26.427 1.00 88.50 173 VAL A N 1
ATOM 1336 C CA . VAL A 1 173 ? -9.119 -3.532 26.053 1.00 88.50 173 VAL A CA 1
ATOM 1337 C C . VAL A 1 173 ? -10.514 -2.962 25.785 1.00 88.50 173 VAL A C 1
ATOM 1339 O O . VAL A 1 173 ? -11.165 -3.335 24.807 1.00 88.50 173 VAL A O 1
ATOM 1342 N N . THR A 1 174 ? -10.947 -1.997 26.599 1.00 87.19 174 THR A N 1
ATOM 1343 C CA . THR A 1 174 ? -12.244 -1.319 26.454 1.00 87.19 174 THR A CA 1
ATOM 1344 C C . THR A 1 174 ? -12.382 -0.632 25.090 1.00 87.19 174 THR A C 1
ATOM 1346 O O . THR A 1 174 ? -13.479 -0.576 24.536 1.00 87.19 174 THR A O 1
ATOM 1349 N N . ILE A 1 175 ? -11.280 -0.155 24.497 1.00 90.62 175 ILE A N 1
ATOM 1350 C CA . ILE A 1 175 ? -11.289 0.441 23.150 1.00 90.62 175 ILE A CA 1
ATOM 1351 C C . ILE A 1 175 ? -11.754 -0.575 22.102 1.00 90.62 175 ILE A C 1
ATOM 1353 O O . ILE A 1 175 ? -12.638 -0.249 21.312 1.00 90.62 175 ILE A O 1
ATOM 1357 N N . ILE A 1 176 ? -11.214 -1.799 22.110 1.00 89.94 176 ILE A N 1
ATOM 1358 C CA . ILE A 1 176 ? -11.620 -2.854 21.165 1.00 89.94 176 ILE A CA 1
ATOM 1359 C C . ILE A 1 176 ? -13.070 -3.255 21.401 1.00 89.94 176 ILE A C 1
ATOM 1361 O O . ILE A 1 176 ? -13.858 -3.279 20.462 1.00 89.94 176 ILE A O 1
ATOM 1365 N N . GLN A 1 177 ? -13.453 -3.476 22.660 1.00 87.25 177 GLN A N 1
ATOM 1366 C CA . GLN A 1 177 ? -14.835 -3.825 22.984 1.00 87.25 177 GLN A CA 1
ATOM 1367 C C . GLN A 1 177 ? -15.828 -2.764 22.475 1.00 87.25 177 GLN A C 1
ATOM 1369 O O . GLN A 1 177 ? -16.908 -3.104 21.995 1.00 87.25 177 GLN A O 1
ATOM 1374 N N . ARG A 1 178 ? -15.475 -1.471 22.566 1.00 88.19 178 ARG A N 1
ATOM 1375 C CA . ARG A 1 178 ? -16.297 -0.377 22.027 1.00 88.19 178 ARG A CA 1
ATOM 1376 C C . ARG A 1 178 ? -16.301 -0.360 20.505 1.00 88.19 178 ARG A C 1
ATOM 1378 O O . ARG A 1 178 ? -17.361 -0.149 19.929 1.00 88.19 178 ARG A O 1
ATOM 1385 N N . LEU A 1 179 ? -15.161 -0.582 19.857 1.00 88.19 179 LEU A N 1
ATOM 1386 C CA . LEU A 1 179 ? -15.079 -0.595 18.396 1.00 88.19 179 LEU A CA 1
ATOM 1387 C C . LEU A 1 179 ? -15.842 -1.767 17.754 1.00 88.19 179 LEU A C 1
ATOM 1389 O O . LEU A 1 179 ? -16.315 -1.615 16.635 1.00 88.19 179 LEU A O 1
ATOM 1393 N N . GLU A 1 180 ? -16.024 -2.892 18.450 1.00 84.50 180 GLU A N 1
ATOM 1394 C CA . GLU A 1 180 ? -16.863 -3.998 17.955 1.00 84.50 180 GLU A CA 1
ATOM 1395 C C . GLU A 1 180 ? -18.366 -3.663 17.944 1.00 84.50 180 GLU A C 1
ATOM 1397 O O . GLU A 1 180 ? -19.140 -4.301 17.234 1.00 84.50 180 GLU A O 1
ATOM 1402 N N . LYS A 1 181 ? -18.801 -2.654 18.712 1.00 81.50 181 LYS A N 1
ATOM 1403 C CA . LYS A 1 181 ? -20.222 -2.272 18.829 1.00 81.50 181 LYS A CA 1
ATOM 1404 C C . LYS A 1 181 ? -20.547 -0.881 18.294 1.00 81.50 181 LYS A C 1
ATOM 1406 O O . LYS A 1 181 ? -21.710 -0.585 18.029 1.00 81.50 181 LYS A O 1
ATOM 1411 N N . ALA A 1 182 ? -19.547 -0.018 18.147 1.00 83.81 182 ALA A N 1
ATOM 1412 C CA . ALA A 1 182 ? -19.710 1.357 17.703 1.00 83.81 182 ALA A CA 1
ATOM 1413 C C . ALA A 1 182 ? -19.042 1.587 16.346 1.00 83.81 182 ALA A C 1
ATOM 1415 O O . ALA A 1 182 ? -17.964 1.076 16.064 1.00 83.81 182 ALA A O 1
ATOM 1416 N N . ALA A 1 183 ? -19.646 2.456 15.534 1.00 84.56 183 ALA A N 1
ATOM 1417 C CA . ALA A 1 183 ? -19.106 2.849 14.231 1.00 84.56 183 ALA A CA 1
ATOM 1418 C C . ALA A 1 183 ? -17.766 3.615 14.322 1.00 84.56 183 ALA A C 1
ATOM 1420 O O . ALA A 1 183 ? -17.045 3.730 13.333 1.00 84.56 183 ALA A O 1
ATOM 1421 N N . GLY A 1 184 ? -17.430 4.143 15.503 1.00 87.88 184 GLY A N 1
ATOM 1422 C CA . GLY A 1 184 ? -16.164 4.806 15.783 1.00 87.88 184 GLY A CA 1
ATOM 1423 C C . GLY A 1 184 ? -15.990 5.086 17.274 1.00 87.88 184 GLY A C 1
ATOM 1424 O O . GLY A 1 184 ? -16.963 5.174 18.023 1.00 87.88 184 GLY A O 1
ATOM 1425 N N . VAL A 1 185 ? -14.737 5.228 17.709 1.00 88.56 185 VAL A N 1
ATOM 1426 C CA . VAL A 1 185 ? -14.377 5.529 19.101 1.00 88.56 185 VAL A CA 1
ATOM 1427 C C . VAL A 1 185 ? -13.350 6.653 19.117 1.00 88.56 185 VAL A C 1
ATOM 1429 O O . VAL A 1 185 ? -12.290 6.547 18.502 1.00 88.56 185 VAL A O 1
ATOM 1432 N N . ALA A 1 186 ? -13.651 7.725 19.847 1.00 89.62 186 ALA A N 1
ATOM 1433 C CA . ALA A 1 186 ? -12.689 8.777 20.141 1.00 89.62 186 ALA A CA 1
ATOM 1434 C C . ALA A 1 186 ? -11.907 8.410 21.408 1.00 89.62 186 ALA A C 1
ATOM 1436 O O . ALA A 1 186 ? -12.492 8.198 22.470 1.00 89.62 186 ALA A O 1
ATOM 1437 N N . VAL A 1 187 ? -10.581 8.339 21.296 1.00 89.75 187 VAL A N 1
ATOM 1438 C CA . VAL A 1 187 ? -9.687 8.024 22.415 1.00 89.75 187 VAL A CA 1
ATOM 1439 C C . VAL A 1 187 ? -8.877 9.265 22.759 1.00 89.75 187 VAL A C 1
ATOM 1441 O O . VAL A 1 187 ? -8.099 9.760 21.944 1.00 89.75 187 VAL A O 1
ATOM 1444 N N . GLN A 1 188 ? -9.033 9.758 23.985 1.00 89.50 188 GLN A N 1
ATOM 1445 C CA . GLN A 1 188 ? -8.296 10.908 24.498 1.00 89.50 188 GLN A CA 1
ATOM 1446 C C . GLN A 1 188 ? -7.427 10.492 25.684 1.00 89.50 188 GLN A C 1
ATOM 1448 O O . GLN A 1 188 ? -7.768 9.602 26.452 1.00 89.50 188 GLN A O 1
ATOM 1453 N N . GLY A 1 189 ? -6.293 11.165 25.860 1.00 85.06 189 GLY A N 1
ATOM 1454 C CA . GLY A 1 189 ? -5.586 11.130 27.138 1.00 85.06 189 GLY A CA 1
ATOM 1455 C C . GLY A 1 189 ? -4.481 12.186 27.206 1.00 85.06 189 GLY A C 1
ATOM 1456 O O . GLY A 1 189 ? -4.191 12.822 26.187 1.00 85.06 189 GLY A O 1
ATOM 1457 N N . PRO A 1 190 ? -3.780 12.303 28.335 1.00 83.38 190 PRO A N 1
ATOM 1458 C CA . PRO A 1 190 ? -2.600 13.156 28.465 1.00 83.38 190 PRO A CA 1
ATOM 1459 C C . PRO A 1 190 ? -1.446 12.755 27.516 1.00 83.38 190 PRO A C 1
ATOM 1461 O O . PRO A 1 190 ? -1.432 11.634 26.987 1.00 83.38 190 PRO A O 1
ATOM 1464 N N . PRO A 1 191 ? -0.471 13.643 27.256 1.00 79.62 191 PRO A N 1
ATOM 1465 C CA . PRO A 1 191 ? 0.769 13.282 26.569 1.00 79.62 191 PRO A CA 1
ATOM 1466 C C . PRO A 1 191 ? 1.506 12.154 27.307 1.00 79.62 191 PRO A C 1
ATOM 1468 O O . PRO A 1 191 ? 1.458 12.069 28.529 1.00 79.62 191 PRO A O 1
ATOM 1471 N N . GLY A 1 192 ? 2.175 11.264 26.571 1.00 78.44 192 GLY A N 1
ATOM 1472 C CA . GLY A 1 192 ? 2.974 10.182 27.164 1.00 78.44 192 GLY A CA 1
ATOM 1473 C C . GLY A 1 192 ? 2.195 8.957 27.665 1.00 78.44 192 GLY A C 1
ATOM 1474 O O . GLY A 1 192 ? 2.813 7.946 27.977 1.00 78.44 192 GLY A O 1
ATOM 1475 N N . THR A 1 193 ? 0.856 8.956 27.657 1.00 77.19 193 THR A N 1
ATOM 1476 C CA . THR A 1 193 ? 0.039 7.836 28.183 1.00 77.19 193 THR A CA 1
ATOM 1477 C C . THR A 1 193 ? -0.129 6.660 27.211 1.00 77.19 193 THR A C 1
ATOM 1479 O O . THR A 1 193 ? -1.184 6.032 27.155 1.00 77.19 193 THR A O 1
ATOM 1482 N N . GLY A 1 194 ? 0.877 6.386 26.379 1.00 82.06 194 GLY A N 1
ATOM 1483 C CA . GLY A 1 194 ? 0.894 5.186 25.538 1.00 82.06 194 GLY A CA 1
ATOM 1484 C C . GLY A 1 194 ? -0.119 5.148 24.384 1.00 82.06 194 GLY A C 1
ATOM 1485 O O . GLY A 1 194 ? -0.452 4.057 23.930 1.00 82.06 194 GLY A O 1
ATOM 1486 N N . LYS A 1 195 ? -0.585 6.292 23.855 1.00 88.62 195 LYS A N 1
ATOM 1487 C CA . LYS A 1 195 ? -1.505 6.309 22.691 1.00 88.62 195 LYS A CA 1
ATOM 1488 C C . LYS A 1 195 ? -0.929 5.583 21.485 1.00 88.62 195 LYS A C 1
ATOM 1490 O O . LYS A 1 195 ? -1.614 4.777 20.879 1.00 88.62 195 LYS A O 1
ATOM 1495 N N . THR A 1 196 ? 0.343 5.817 21.170 1.00 89.38 196 THR A N 1
ATOM 1496 C CA . THR A 1 196 ? 1.005 5.130 20.056 1.00 89.38 196 THR A CA 1
ATOM 1497 C C . THR A 1 196 ? 1.067 3.619 20.277 1.00 89.38 196 THR A C 1
ATOM 1499 O O . THR A 1 196 ? 0.804 2.867 19.348 1.00 89.38 196 THR A O 1
ATOM 1502 N N . HIS A 1 197 ? 1.338 3.167 21.510 1.00 90.62 197 HIS A N 1
ATOM 1503 C CA . HIS A 1 197 ? 1.282 1.741 21.861 1.00 90.62 197 HIS A CA 1
ATOM 1504 C C . HIS A 1 197 ? -0.136 1.183 21.688 1.00 90.62 197 HIS A C 1
ATOM 1506 O O . HIS A 1 197 ? -0.312 0.110 21.125 1.00 90.62 197 HIS A O 1
ATOM 1512 N N . THR A 1 198 ? -1.146 1.955 22.096 1.00 91.81 198 THR A N 1
ATOM 1513 C CA . THR A 1 198 ? -2.560 1.600 21.921 1.00 91.81 198 THR A CA 1
ATOM 1514 C C . THR A 1 198 ? -2.912 1.452 20.440 1.00 91.81 198 THR A C 1
ATOM 1516 O O . THR A 1 198 ? -3.506 0.454 20.055 1.00 91.81 198 THR A O 1
ATOM 1519 N N . ILE A 1 199 ? -2.503 2.403 19.591 1.00 92.69 199 ILE A N 1
ATOM 1520 C CA . ILE A 1 199 ? -2.756 2.357 18.143 1.00 92.69 199 ILE A CA 1
ATOM 1521 C C . ILE A 1 199 ? -2.085 1.124 17.522 1.00 92.69 199 ILE A C 1
ATOM 1523 O O . ILE A 1 199 ? -2.733 0.410 16.764 1.00 92.69 199 ILE A O 1
ATOM 1527 N N . ALA A 1 200 ? -0.828 0.830 17.872 1.00 93.00 200 ALA A N 1
ATOM 1528 C CA . ALA A 1 200 ? -0.126 -0.355 17.374 1.00 93.00 200 ALA A CA 1
ATOM 1529 C C . ALA A 1 200 ? -0.842 -1.660 17.766 1.00 93.00 200 ALA A C 1
ATOM 1531 O O . ALA A 1 200 ? -1.044 -2.526 16.916 1.00 93.00 200 ALA A O 1
ATOM 1532 N N . ASN A 1 201 ? -1.288 -1.770 19.020 1.00 93.25 201 ASN A N 1
ATOM 1533 C CA . ASN A 1 201 ? -2.062 -2.911 19.509 1.00 93.25 201 ASN A CA 1
ATOM 1534 C C . ASN A 1 201 ? -3.389 -3.086 18.752 1.00 93.25 201 ASN A C 1
ATOM 1536 O O . ASN A 1 201 ? -3.700 -4.190 18.309 1.00 93.25 201 ASN A O 1
ATOM 1540 N N . VAL A 1 202 ? -4.138 -1.999 18.534 1.00 93.81 202 VAL A N 1
ATOM 1541 C CA . VAL A 1 202 ? -5.398 -2.024 17.767 1.00 93.81 202 VAL A CA 1
ATOM 1542 C C . VAL A 1 202 ? -5.161 -2.440 16.312 1.00 93.81 202 VAL A C 1
ATOM 1544 O O . VAL A 1 202 ? -5.901 -3.271 15.789 1.00 93.81 202 VAL A O 1
ATOM 1547 N N . ILE A 1 203 ? -4.115 -1.910 15.666 1.00 93.00 203 ILE A N 1
ATOM 1548 C CA . ILE A 1 203 ? -3.739 -2.298 14.297 1.00 93.00 203 ILE A CA 1
ATOM 1549 C C . ILE A 1 203 ? -3.454 -3.799 14.236 1.00 93.00 203 ILE A C 1
ATOM 1551 O O . ILE A 1 203 ? -4.020 -4.487 13.392 1.00 93.00 203 ILE A O 1
ATOM 1555 N N . CYS A 1 204 ? -2.619 -4.314 15.140 1.00 92.31 204 CYS A N 1
ATOM 1556 C CA . CYS A 1 204 ? -2.250 -5.728 15.144 1.00 92.31 204 CYS A CA 1
ATOM 1557 C C . CYS A 1 204 ? -3.464 -6.631 15.384 1.00 92.31 204 CYS A C 1
ATOM 1559 O O . CYS A 1 204 ? -3.615 -7.632 14.689 1.00 92.31 204 CYS A O 1
ATOM 1561 N N . HIS A 1 205 ? -4.374 -6.242 16.282 1.00 92.38 205 HIS A N 1
ATOM 1562 C CA . HIS A 1 205 ? -5.620 -6.971 16.500 1.00 92.38 205 HIS A CA 1
ATOM 1563 C C . HIS A 1 205 ? -6.497 -7.050 15.246 1.00 92.38 205 HIS A C 1
ATOM 1565 O O . HIS A 1 205 ? -7.007 -8.120 14.906 1.00 92.38 205 HIS A O 1
ATOM 1571 N N . TYR A 1 206 ? -6.636 -5.949 14.512 1.00 92.56 206 TYR A N 1
ATOM 1572 C CA . TYR A 1 206 ? -7.418 -5.942 13.279 1.00 92.56 206 TYR A CA 1
ATOM 1573 C C . TYR A 1 206 ? -6.758 -6.672 12.120 1.00 92.56 206 TYR A C 1
ATOM 1575 O O . TYR A 1 206 ? -7.444 -7.386 11.392 1.00 92.56 206 TYR A O 1
ATOM 1583 N N . LEU A 1 207 ? -5.440 -6.580 11.986 1.00 91.75 207 LEU A N 1
ATOM 1584 C CA . LEU A 1 207 ? -4.721 -7.376 10.996 1.00 91.75 207 LEU A CA 1
ATOM 1585 C C . LEU A 1 207 ? -4.841 -8.879 11.300 1.00 91.75 207 LEU A C 1
ATOM 1587 O O . LEU A 1 207 ? -5.147 -9.656 10.399 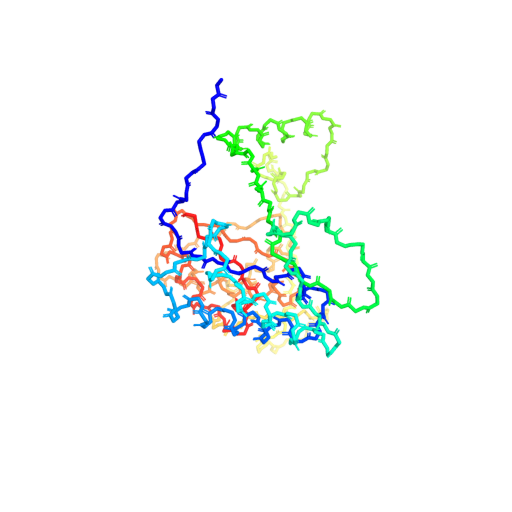1.00 91.75 207 LEU A O 1
ATOM 1591 N N . ALA A 1 208 ? -4.699 -9.283 12.567 1.00 90.06 208 ALA A N 1
ATOM 1592 C CA . ALA A 1 208 ? -4.834 -10.679 12.993 1.00 90.06 208 ALA A CA 1
ATOM 1593 C C . ALA A 1 208 ? -6.252 -11.244 12.786 1.00 90.06 208 ALA A C 1
ATOM 1595 O O . ALA A 1 208 ? -6.417 -12.439 12.564 1.00 90.06 208 ALA A O 1
ATOM 1596 N N . THR A 1 209 ? -7.278 -10.388 12.805 1.00 89.62 209 THR A N 1
ATOM 1597 C CA . THR A 1 209 ? -8.674 -10.762 12.511 1.00 89.62 209 THR A CA 1
ATOM 1598 C C . THR A 1 209 ? -9.035 -10.634 11.024 1.00 89.62 209 THR A C 1
ATOM 1600 O O . THR A 1 209 ? -10.208 -10.714 10.658 1.00 89.62 209 THR A O 1
ATOM 1603 N N . GLY A 1 210 ? -8.042 -10.447 10.145 1.00 89.31 210 GLY A N 1
ATOM 1604 C CA . GLY A 1 210 ? -8.219 -10.399 8.689 1.00 89.31 210 GLY A CA 1
ATOM 1605 C C . GLY A 1 210 ? -8.792 -9.082 8.159 1.00 89.31 210 GLY A C 1
ATOM 1606 O O . GLY A 1 210 ? -9.203 -9.007 6.998 1.00 89.31 210 GLY A O 1
ATOM 1607 N N . ARG A 1 211 ? -8.842 -8.029 8.983 1.00 90.56 211 ARG A N 1
ATOM 1608 C CA . ARG A 1 211 ? -9.321 -6.703 8.575 1.00 90.56 211 ARG A CA 1
ATOM 1609 C C . ARG A 1 211 ? -8.189 -5.902 7.929 1.00 90.56 211 ARG A C 1
ATOM 1611 O O . ARG A 1 211 ? -7.023 -6.005 8.297 1.00 90.56 211 ARG A O 1
ATOM 1618 N N . ARG A 1 212 ? -8.550 -5.040 6.975 1.00 90.62 212 ARG A N 1
ATOM 1619 C CA . ARG A 1 212 ? -7.634 -4.059 6.370 1.00 90.62 212 ARG A CA 1
ATOM 1620 C C . ARG A 1 212 ? -7.694 -2.759 7.160 1.00 90.62 212 ARG A C 1
ATOM 1622 O O . ARG A 1 212 ? -8.787 -2.277 7.453 1.00 90.62 212 ARG A O 1
ATOM 1629 N N . VAL A 1 213 ? -6.535 -2.183 7.467 1.00 91.25 213 VAL A N 1
ATOM 1630 C CA . VAL A 1 213 ? -6.427 -0.984 8.305 1.00 91.25 213 VAL A CA 1
ATOM 1631 C C . VAL A 1 213 ? -5.740 0.136 7.531 1.00 91.25 213 VAL A C 1
ATOM 1633 O O . VAL A 1 213 ? -4.640 -0.048 7.020 1.00 91.25 213 VAL A O 1
ATOM 1636 N N . LEU A 1 214 ? -6.382 1.305 7.468 1.00 91.38 214 LEU A N 1
ATOM 1637 C CA . LEU A 1 214 ? -5.783 2.545 6.976 1.00 91.38 214 LEU A CA 1
ATOM 1638 C C . LEU A 1 214 ? -5.443 3.435 8.171 1.00 91.38 214 LEU A C 1
ATOM 1640 O O . LEU A 1 214 ? -6.300 3.695 9.015 1.00 91.38 214 LEU A O 1
ATOM 1644 N N . VAL A 1 215 ? -4.207 3.924 8.221 1.00 89.62 215 VAL A N 1
ATOM 1645 C CA . VAL A 1 215 ? -3.748 4.848 9.260 1.00 89.62 215 VAL A CA 1
ATOM 1646 C C . VAL A 1 215 ? -3.409 6.189 8.627 1.00 89.62 215 VAL A C 1
ATOM 1648 O O . VAL A 1 215 ? -2.664 6.250 7.654 1.00 89.62 215 VAL A O 1
ATOM 1651 N N . THR A 1 216 ? -3.929 7.269 9.204 1.00 89.38 216 THR A N 1
ATOM 1652 C CA . THR A 1 216 ? -3.680 8.640 8.745 1.00 89.38 216 THR A CA 1
ATOM 1653 C C . THR A 1 216 ? -3.198 9.509 9.903 1.00 89.38 216 THR A C 1
ATOM 1655 O O . THR A 1 216 ? -3.698 9.385 11.020 1.00 89.38 216 THR A O 1
ATOM 1658 N N . SER A 1 217 ? -2.264 10.422 9.640 1.00 87.19 217 SER A N 1
ATOM 1659 C CA . SER A 1 217 ? -1.735 11.391 10.609 1.00 87.19 217 SER A CA 1
ATOM 1660 C C . SER A 1 217 ? -1.551 12.748 9.935 1.00 87.19 217 SER A C 1
ATOM 1662 O O . SER A 1 217 ? -1.362 12.816 8.724 1.00 87.19 217 SER A O 1
ATOM 1664 N N . ARG A 1 218 ? -1.553 13.832 10.720 1.00 83.62 218 ARG A N 1
ATOM 1665 C CA . ARG A 1 218 ? -1.201 15.174 10.226 1.00 83.62 218 ARG A CA 1
ATOM 1666 C C . ARG A 1 218 ? 0.290 15.307 9.895 1.00 83.62 218 ARG A C 1
ATOM 1668 O O . ARG A 1 218 ? 0.645 16.140 9.072 1.00 83.62 218 ARG A O 1
ATOM 1675 N N . GLY A 1 219 ? 1.152 14.548 10.574 1.00 81.56 219 GLY A N 1
ATOM 1676 C CA . GLY A 1 219 ? 2.604 14.657 10.447 1.00 81.56 219 GLY A CA 1
ATOM 1677 C C . GLY A 1 219 ? 3.289 13.306 10.287 1.00 81.56 219 GLY A C 1
ATOM 1678 O O . GLY A 1 219 ? 2.933 12.336 10.967 1.00 81.56 219 GLY A O 1
ATOM 1679 N N . GLU A 1 220 ? 4.301 13.291 9.423 1.00 79.62 220 GLU A N 1
ATOM 1680 C CA . GLU A 1 220 ? 5.121 12.128 9.085 1.00 79.62 220 GLU A CA 1
ATOM 1681 C C . GLU A 1 220 ? 5.833 11.479 10.293 1.00 79.62 220 GLU A C 1
ATOM 1683 O O . GLU A 1 220 ? 5.753 10.254 10.429 1.00 79.62 220 GLU A O 1
A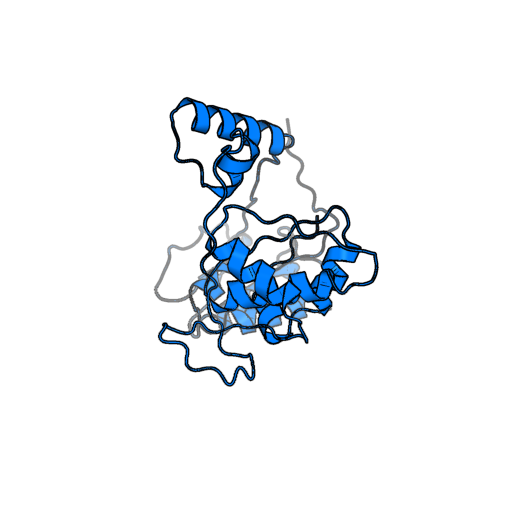TOM 1688 N N . PRO A 1 221 ? 6.422 12.236 11.251 1.00 83.19 221 PRO A N 1
ATOM 1689 C CA . PRO A 1 221 ? 7.132 11.632 12.383 1.00 83.19 221 PRO A CA 1
ATOM 1690 C C . PRO A 1 221 ? 6.252 10.713 13.239 1.00 83.19 221 PRO A C 1
ATOM 1692 O O . PRO A 1 221 ? 6.713 9.697 13.752 1.00 83.19 221 PRO A O 1
ATOM 1695 N N . ALA A 1 222 ? 4.959 11.025 13.373 1.00 81.69 222 ALA A N 1
ATOM 1696 C CA . ALA A 1 222 ? 4.038 10.191 14.141 1.00 81.69 222 ALA A CA 1
ATOM 1697 C C . ALA A 1 222 ? 3.804 8.823 13.477 1.00 81.69 222 ALA A C 1
ATOM 1699 O O . ALA A 1 222 ? 3.649 7.826 14.185 1.00 81.69 222 ALA A O 1
ATOM 1700 N N . LEU A 1 223 ? 3.814 8.767 12.140 1.00 85.50 223 LEU A N 1
ATOM 1701 C CA . LEU A 1 223 ? 3.683 7.516 11.390 1.00 85.50 223 LEU A CA 1
ATOM 1702 C C . LEU A 1 223 ? 4.949 6.668 11.505 1.00 85.50 223 LEU A C 1
ATOM 1704 O O . LEU A 1 223 ? 4.837 5.470 11.744 1.00 85.50 223 LEU A O 1
ATOM 1708 N N . GLN A 1 224 ? 6.133 7.281 11.434 1.00 85.06 224 GLN A N 1
ATOM 1709 C CA . GLN A 1 224 ? 7.408 6.572 11.614 1.00 85.06 224 GLN A CA 1
ATOM 1710 C C . GLN A 1 224 ? 7.515 5.963 13.020 1.00 85.06 224 GLN A C 1
ATOM 1712 O O . GLN A 1 224 ? 7.833 4.783 13.182 1.00 85.06 224 GLN A O 1
ATOM 1717 N N . VAL A 1 225 ? 7.169 6.741 14.055 1.00 86.62 225 VAL A N 1
ATOM 1718 C CA . VAL A 1 225 ? 7.159 6.243 15.439 1.00 86.62 225 VAL A CA 1
ATOM 1719 C C . VAL A 1 225 ? 6.150 5.106 15.590 1.00 86.62 225 VAL A C 1
ATOM 1721 O O . VAL A 1 225 ? 6.462 4.102 16.227 1.00 86.62 225 VAL A O 1
ATOM 1724 N N . LEU A 1 226 ? 4.962 5.215 14.994 1.00 88.06 226 LEU A N 1
ATOM 1725 C CA . LEU A 1 226 ? 3.976 4.138 15.026 1.00 88.06 226 LEU A CA 1
ATOM 1726 C C . LEU A 1 226 ? 4.476 2.873 14.316 1.00 88.06 226 LEU A C 1
ATOM 1728 O O . LEU A 1 226 ? 4.366 1.786 14.878 1.00 88.06 226 LEU A O 1
ATOM 1732 N N . GLN A 1 227 ? 5.068 3.011 13.130 1.00 86.94 227 GLN A N 1
ATOM 1733 C CA . GLN A 1 227 ? 5.618 1.892 12.366 1.00 86.94 227 GLN A CA 1
ATOM 1734 C C . GLN A 1 227 ? 6.705 1.153 13.161 1.00 86.94 227 GLN A C 1
ATOM 1736 O O . GLN A 1 227 ? 6.724 -0.076 13.173 1.00 86.94 227 GLN A O 1
ATOM 1741 N N . SER A 1 228 ? 7.536 1.884 13.917 1.00 88.50 228 SER A N 1
ATOM 1742 C CA . SER A 1 228 ? 8.553 1.291 14.802 1.00 88.50 228 SER A CA 1
ATOM 1743 C C . SER A 1 228 ? 7.966 0.410 15.919 1.00 88.50 228 SER A C 1
ATOM 1745 O O . SER A 1 228 ? 8.648 -0.477 16.429 1.00 88.50 228 SER A O 1
ATOM 1747 N N . LYS A 1 229 ? 6.700 0.639 16.304 1.00 90.56 229 LYS A N 1
ATOM 1748 C CA . LYS A 1 229 ? 5.992 -0.116 17.352 1.00 90.56 229 LYS A CA 1
ATOM 1749 C C . LYS A 1 229 ? 5.280 -1.362 16.836 1.00 90.56 229 LYS A C 1
ATOM 1751 O O . LYS A 1 229 ? 4.921 -2.212 17.645 1.00 90.56 229 LYS A O 1
ATOM 1756 N N . ILE A 1 230 ? 5.075 -1.478 15.528 1.00 90.38 230 ILE A N 1
ATOM 1757 C CA . ILE A 1 230 ? 4.511 -2.681 14.909 1.00 90.38 230 ILE A CA 1
ATOM 1758 C C . ILE A 1 230 ? 5.616 -3.757 14.850 1.00 90.38 230 ILE A C 1
ATOM 1760 O O . ILE A 1 230 ? 6.754 -3.405 14.518 1.00 90.38 230 ILE A O 1
ATOM 1764 N N . PRO A 1 231 ? 5.337 -5.036 15.178 1.00 90.00 231 PRO A N 1
ATOM 1765 C CA . PRO A 1 231 ? 6.302 -6.133 15.034 1.00 90.00 231 PRO A CA 1
ATOM 1766 C C . PRO A 1 231 ? 6.833 -6.267 13.602 1.00 90.00 231 PRO A C 1
ATOM 1768 O O . PRO A 1 231 ? 6.115 -5.968 12.648 1.00 90.00 231 PRO A O 1
ATOM 1771 N N . GLU A 1 232 ? 8.081 -6.702 13.439 1.00 87.19 232 GLU A N 1
ATOM 1772 C CA . GLU A 1 232 ? 8.760 -6.751 12.136 1.00 87.19 232 GLU A CA 1
ATOM 1773 C C . GLU A 1 232 ? 8.025 -7.639 11.124 1.00 87.19 232 GLU A C 1
ATOM 1775 O O . GLU A 1 232 ? 7.824 -7.241 9.976 1.00 87.19 232 GLU A O 1
ATOM 1780 N N . GLU A 1 233 ? 7.506 -8.773 11.583 1.00 84.56 233 GLU A N 1
ATOM 1781 C CA . GLU A 1 233 ? 6.739 -9.732 10.788 1.00 84.56 233 GLU A CA 1
ATOM 1782 C C . GLU A 1 233 ? 5.443 -9.116 10.246 1.00 84.56 233 GLU A C 1
ATOM 1784 O O . GLU A 1 233 ? 5.005 -9.424 9.140 1.00 84.56 233 GLU A O 1
ATOM 1789 N N . VAL A 1 234 ? 4.840 -8.201 11.012 1.00 84.81 234 VAL A N 1
ATOM 1790 C CA . VAL A 1 234 ? 3.618 -7.488 10.620 1.00 84.81 234 VAL A CA 1
ATOM 1791 C C . VAL A 1 234 ? 3.943 -6.294 9.722 1.00 84.81 234 VAL A C 1
ATOM 1793 O O . VAL A 1 234 ? 3.152 -5.972 8.837 1.00 84.81 234 VAL A O 1
ATOM 1796 N N . ARG A 1 235 ? 5.109 -5.648 9.879 1.00 83.69 235 ARG A N 1
ATOM 1797 C CA . ARG A 1 235 ? 5.527 -4.525 9.011 1.00 83.69 235 ARG A CA 1
ATOM 1798 C C . ARG A 1 235 ? 5.625 -4.934 7.546 1.00 83.69 235 ARG A C 1
ATOM 1800 O O . ARG A 1 235 ? 5.283 -4.118 6.692 1.00 83.69 235 ARG A O 1
ATOM 1807 N N . ALA A 1 236 ? 6.016 -6.177 7.259 1.00 79.69 236 ALA A N 1
ATOM 1808 C CA . ALA A 1 236 ? 6.035 -6.719 5.899 1.00 79.69 236 ALA A CA 1
ATOM 1809 C C . ALA A 1 236 ? 4.648 -6.691 5.218 1.00 79.69 236 ALA A C 1
ATOM 1811 O O . ALA A 1 236 ? 4.561 -6.663 3.995 1.00 79.69 236 ALA A O 1
ATOM 1812 N N . LEU A 1 237 ? 3.565 -6.645 6.004 1.00 78.94 237 LEU A N 1
ATOM 1813 C CA . LEU A 1 237 ? 2.182 -6.552 5.525 1.00 78.94 237 LEU A CA 1
ATOM 1814 C C . LEU A 1 237 ? 1.680 -5.101 5.404 1.00 78.94 237 LEU A C 1
ATOM 1816 O O . LEU A 1 237 ? 0.524 -4.876 5.042 1.00 78.94 237 LEU A O 1
ATOM 1820 N N . THR A 1 238 ? 2.509 -4.106 5.734 1.00 75.44 238 THR A N 1
ATOM 1821 C CA . THR A 1 238 ? 2.125 -2.688 5.716 1.00 75.44 238 THR A CA 1
ATOM 1822 C C . THR A 1 238 ? 2.650 -1.985 4.469 1.00 75.44 238 THR A C 1
ATOM 1824 O O . THR A 1 238 ? 3.826 -2.082 4.137 1.00 75.44 238 THR A O 1
ATOM 1827 N N . VAL A 1 239 ? 1.785 -1.220 3.798 1.00 71.44 239 VAL A N 1
ATOM 1828 C CA . VAL A 1 239 ? 2.187 -0.301 2.724 1.00 71.44 239 VAL A CA 1
ATOM 1829 C C . VAL A 1 239 ? 2.155 1.116 3.286 1.00 71.44 239 VAL A C 1
ATOM 1831 O O . VAL A 1 239 ? 1.084 1.678 3.516 1.00 71.44 239 VAL A O 1
ATOM 1834 N N . ALA A 1 240 ? 3.329 1.693 3.540 1.00 64.75 240 ALA A N 1
ATOM 1835 C CA . ALA A 1 240 ? 3.446 3.080 3.973 1.00 64.75 240 ALA A CA 1
ATOM 1836 C C . ALA A 1 240 ? 3.446 4.004 2.746 1.00 64.75 240 ALA A C 1
ATOM 1838 O O . ALA A 1 240 ? 4.458 4.156 2.067 1.00 64.75 240 ALA A O 1
ATOM 1839 N N . LEU A 1 241 ? 2.305 4.632 2.459 1.00 57.12 241 LEU A N 1
ATOM 1840 C CA . LEU A 1 241 ? 2.234 5.754 1.521 1.00 57.12 241 LEU A CA 1
ATOM 1841 C C . LEU A 1 241 ? 2.611 7.027 2.284 1.00 57.12 241 LEU A C 1
ATOM 1843 O O . LEU A 1 241 ? 1.757 7.669 2.894 1.00 57.12 241 LEU A O 1
ATOM 1847 N N . MET A 1 242 ? 3.904 7.344 2.310 1.00 51.41 242 MET A N 1
ATOM 1848 C CA . MET A 1 242 ? 4.396 8.624 2.826 1.00 51.41 242 MET A CA 1
ATOM 1849 C C . MET A 1 242 ? 4.289 9.638 1.680 1.00 51.41 242 MET A C 1
ATOM 1851 O O . MET A 1 242 ? 4.849 9.409 0.608 1.00 51.41 242 MET A O 1
ATOM 1855 N N . ALA A 1 243 ? 3.457 10.665 1.867 1.00 45.06 243 ALA A N 1
ATOM 1856 C CA . ALA A 1 243 ? 3.151 11.689 0.866 1.00 45.06 243 ALA A CA 1
ATOM 1857 C C . ALA A 1 243 ? 4.042 12.920 1.032 1.00 45.06 243 ALA A C 1
ATOM 1859 O O . ALA A 1 243 ? 4.304 13.281 2.201 1.00 45.06 243 ALA A O 1
#

Sequence (243 aa):
MALDVRPRSTDTRVEMDAFAACSLPGATDVERAIKEHLQKHHENPVTPFDASSYTDILKLAASNMDSNGSYREILSRGDLVPAPDANLIVTDSWVLLSRPRTTHYLTDDLKRLKEKLANGCDIPSGPLALVTPPSGKPVEFEAIRFRGLSSRGSSQGKAEELYFPLPYNEEQVTIIQRLEKAAGVAVQGPPGTGKTHTIANVICHYLATGRRVLVTSRGEPALQVLQSKIPEEVRALTVALMA

Foldseek 3Di:
DDDDDDDDPDQDADDQVVVVVVVQAQSVVLNVVLVVVSVVPVVQGDDLVDCVRCVVSQQSCQVRRWVQGDEDECPVVVHDDDDDDPGHYGYSDDDDDDDDDDPCPVVVVVVVVVVDVVVDDDDDQQVVVVVDDDDPDDQDQDAAAEDPDPDPDPDPDDHHHQQQPDDDDPVLVVLVSCVVRHSDDDDDDDPPPCPLSSVLSVCRRQVVVVHDDDDDDPDDVSVVVSLVNHDPVCNVVDDDPDD

Radius of gyration: 27.37 Å; Cα contacts (8 Å, |Δi|>4): 172; chains: 1; bounding box: 58×44×77 Å

pLDDT: mean 84.63, std 10.91, range [41.06, 95.44]

Secondary structure (DSSP, 8-state):
-PPP----S-------HHHHHTT-TTHHHHHHHHHHHHHHTTTS---TT-GGGTHHHHHHHHHHH-TT-EEE--TTTTPPPPPP-SS-EEES----------TTHHHHHHHHHHHHHHT--PPPHHHHHHHSPPPSSPPP-PPPPEETB-------SPPEEP---S---HHHHHHHHHHTTSS-------TTSSHHHHHHHHHHHHHHTT-------SSHHHHHHHHHHS-HHHHTT------